Protein AF-A0A5C6PPU8-F1 (afdb_monomer_lite)

InterPro domains:
  IPR007604 CP2 transcription factor [PF04516] (9-201)
  IPR007604 CP2 transcription factor [PS51968] (7-227)
  IPR040167 Transcription factor CP2-like [PTHR11037] (7-221)

Sequence (227 aa):
MAESAAPSGPFQYILCAATSPAVKQQEESLTYLNQGQSYEIRMLNRKRAEYAGTSRKYVKSIVRVVFHERRLQYMEHQQLEGWKWNRPGDRILDIDIPLSVGILEPCSHPLHLNTVEFLWDPVKNASAFIQVNCISTEFTPRKHGGEKGVPFRIQVDTFTTNDSGEYMEHVHSSSCQVKVFKPKGADRKLKTDREKTDKKSPQDREKYQLSHDTTVLKEVRPHVPVT

pLDDT: mean 90.67, std 13.11, range [30.12, 98.81]

Structure (mmCIF, N/CA/C/O backbone):
data_AF-A0A5C6PPU8-F1
#
_entry.id   AF-A0A5C6PPU8-F1
#
loop_
_atom_site.group_PDB
_atom_site.id
_atom_site.type_symbol
_atom_site.label_atom_id
_atom_site.label_alt_id
_atom_site.label_comp_id
_atom_site.label_asym_id
_atom_site.label_entity_id
_atom_site.label_seq_id
_atom_site.pdbx_PDB_ins_code
_atom_site.Cartn_x
_atom_site.Cartn_y
_atom_site.Cartn_z
_atom_site.occupancy
_atom_site.B_iso_or_equiv
_atom_site.auth_seq_id
_atom_site.auth_comp_id
_atom_site.auth_asym_id
_atom_site.auth_atom_id
_atom_site.pdbx_PDB_model_num
ATOM 1 N N . MET A 1 1 ? -14.160 30.069 -7.472 1.00 30.12 1 MET A N 1
ATOM 2 C CA . MET A 1 1 ? -12.976 29.879 -8.334 1.00 30.12 1 MET A CA 1
ATOM 3 C C . MET A 1 1 ? -12.661 28.400 -8.327 1.00 30.12 1 MET A C 1
ATOM 5 O O . MET A 1 1 ? -12.533 27.845 -7.246 1.00 30.12 1 MET A O 1
ATOM 9 N N . ALA A 1 2 ? -12.687 27.755 -9.491 1.00 30.91 2 ALA A N 1
ATOM 10 C CA . ALA A 1 2 ? -12.401 26.331 -9.604 1.00 30.91 2 ALA A CA 1
ATOM 11 C C . ALA A 1 2 ? -10.916 26.100 -9.294 1.00 30.91 2 ALA A C 1
ATOM 13 O O . ALA A 1 2 ? -10.061 26.691 -9.953 1.00 30.91 2 ALA A O 1
ATOM 14 N N . GLU A 1 3 ? -10.613 25.280 -8.287 1.00 32.69 3 GLU A N 1
ATOM 15 C CA . GLU A 1 3 ? -9.279 24.701 -8.147 1.00 32.69 3 GLU A CA 1
ATOM 16 C C . GLU A 1 3 ? -9.006 23.895 -9.416 1.00 32.69 3 GLU A C 1
ATOM 18 O O . GLU A 1 3 ? -9.618 22.856 -9.666 1.00 32.69 3 GLU A O 1
ATOM 23 N N . SER A 1 4 ? -8.119 24.421 -10.256 1.00 31.86 4 SER A N 1
ATOM 24 C CA . SER A 1 4 ? -7.497 23.670 -11.334 1.00 31.86 4 SER A CA 1
ATOM 25 C C . SER A 1 4 ? -6.755 22.502 -10.694 1.00 31.86 4 SER A C 1
ATOM 27 O O . SER A 1 4 ? -5.638 22.674 -10.205 1.00 31.86 4 SER A O 1
ATOM 29 N N . ALA A 1 5 ? -7.384 21.325 -10.668 1.00 39.09 5 ALA A N 1
ATOM 30 C CA . ALA A 1 5 ? -6.706 20.084 -10.339 1.00 39.09 5 ALA A CA 1
ATOM 31 C C . ALA A 1 5 ? -5.454 19.996 -11.219 1.00 39.09 5 ALA A C 1
ATOM 33 O O . ALA A 1 5 ? -5.554 20.093 -12.445 1.00 39.09 5 ALA A O 1
ATOM 34 N N . ALA A 1 6 ? -4.278 19.870 -10.598 1.00 40.41 6 ALA A N 1
ATOM 35 C CA . ALA A 1 6 ? -3.056 19.565 -11.329 1.00 40.41 6 ALA A CA 1
ATOM 36 C C . ALA A 1 6 ? -3.341 18.377 -12.269 1.00 40.41 6 ALA A C 1
ATOM 38 O O . ALA A 1 6 ? -4.092 17.475 -11.875 1.00 40.41 6 ALA A O 1
ATOM 39 N N . PRO A 1 7 ? -2.829 18.381 -13.512 1.00 46.53 7 PRO A N 1
ATOM 40 C CA . PRO A 1 7 ? -3.083 17.287 -14.436 1.00 46.53 7 PRO A CA 1
ATOM 41 C C . PRO A 1 7 ? -2.627 15.994 -13.764 1.00 46.53 7 PRO A C 1
ATOM 43 O O . PRO A 1 7 ? -1.441 15.828 -13.498 1.00 46.53 7 PRO A O 1
ATOM 46 N N . SER A 1 8 ? -3.582 15.115 -13.435 1.00 59.75 8 SER A N 1
ATOM 47 C CA . SER A 1 8 ? -3.287 13.861 -12.745 1.00 59.75 8 SER A CA 1
ATOM 48 C C . SER A 1 8 ? -2.202 13.132 -13.527 1.00 59.75 8 SER A C 1
ATOM 50 O O . SER A 1 8 ? -2.380 12.937 -14.738 1.00 59.75 8 SER A O 1
ATOM 52 N N . GLY A 1 9 ? -1.109 12.754 -12.863 1.00 69.25 9 GLY A N 1
ATOM 53 C CA . GLY A 1 9 ? -0.022 12.013 -13.494 1.00 69.25 9 GLY A CA 1
ATOM 54 C C . GLY A 1 9 ? -0.522 10.782 -14.271 1.00 69.25 9 GLY A C 1
ATOM 55 O O . GLY A 1 9 ? -1.638 10.300 -14.044 1.00 69.25 9 GLY A O 1
ATOM 56 N N . PRO A 1 10 ? 0.276 10.250 -15.217 1.00 84.00 10 PRO A N 1
ATOM 57 C CA . PRO A 1 10 ? -0.137 9.115 -16.044 1.00 84.00 10 PRO A CA 1
ATOM 58 C C . PRO A 1 10 ? -0.525 7.899 -15.201 1.00 84.00 10 PRO A C 1
ATOM 60 O O . PRO A 1 10 ? -1.421 7.151 -15.582 1.00 84.00 10 PRO A O 1
ATOM 63 N N . PHE A 1 11 ? 0.113 7.713 -14.047 1.00 93.75 11 PHE A N 1
ATOM 64 C CA . PHE A 1 11 ? -0.059 6.527 -13.227 1.00 93.75 11 PHE A CA 1
ATOM 65 C C . PHE A 1 11 ? -1.151 6.684 -12.168 1.00 93.75 11 PHE A C 1
ATOM 67 O O . PHE A 1 11 ? -1.226 7.684 -11.462 1.00 93.75 11 PHE A O 1
ATOM 74 N N . GLN A 1 12 ? -1.962 5.644 -12.000 1.00 95.50 12 GLN A N 1
ATOM 75 C CA . GLN A 1 12 ? -2.936 5.527 -10.923 1.00 95.50 12 GLN A CA 1
ATOM 76 C C . GLN A 1 12 ? -2.820 4.150 -10.276 1.00 95.50 12 GLN A C 1
ATOM 78 O O . GLN A 1 12 ? -2.704 3.139 -10.965 1.00 95.50 12 GLN A O 1
ATOM 83 N N . TYR A 1 13 ? -2.909 4.120 -8.949 1.00 98.06 13 TYR A N 1
ATOM 84 C CA . TYR A 1 13 ? -2.815 2.894 -8.166 1.00 98.06 13 TYR A CA 1
ATOM 85 C C . TYR A 1 13 ? -4.075 2.734 -7.331 1.00 98.06 13 TYR A C 1
ATOM 87 O O . TYR A 1 13 ? -4.581 3.703 -6.753 1.00 98.06 13 TYR A O 1
ATOM 95 N N . ILE A 1 14 ? -4.589 1.512 -7.286 1.00 98.38 14 ILE A N 1
ATOM 96 C CA . ILE A 1 14 ? -5.806 1.179 -6.551 1.00 98.38 14 ILE A CA 1
ATOM 97 C C . ILE A 1 14 ? -5.499 -0.000 -5.644 1.00 98.38 14 ILE A C 1
ATOM 99 O O . ILE A 1 14 ? -5.232 -1.095 -6.130 1.00 98.38 14 ILE A O 1
ATOM 103 N N . LEU A 1 15 ? -5.567 0.227 -4.338 1.00 98.75 15 LEU A N 1
ATOM 104 C CA . LEU A 1 15 ? -5.542 -0.830 -3.339 1.00 98.75 15 LEU A CA 1
ATOM 105 C C . LEU A 1 15 ? -6.947 -1.433 -3.235 1.00 98.75 15 LEU A C 1
ATOM 107 O O . LEU A 1 15 ? -7.898 -0.742 -2.867 1.00 98.75 15 LEU A O 1
ATOM 111 N N . CYS A 1 16 ? -7.098 -2.715 -3.548 1.00 98.31 16 CYS A N 1
ATOM 112 C CA . CYS A 1 16 ? -8.373 -3.427 -3.463 1.00 98.31 16 CYS A CA 1
ATOM 113 C C . CYS A 1 16 ? -8.645 -3.876 -2.021 1.00 98.31 16 CYS A C 1
ATOM 115 O O . CYS A 1 16 ? -8.558 -5.054 -1.678 1.00 98.31 16 CYS A O 1
ATOM 117 N N . ALA A 1 17 ? -8.931 -2.900 -1.163 1.00 97.81 17 ALA A N 1
ATOM 118 C CA . ALA A 1 17 ? -9.356 -3.096 0.214 1.00 97.81 17 ALA A CA 1
ATOM 119 C C . ALA A 1 17 ? -10.308 -1.972 0.635 1.00 97.81 17 ALA A C 1
ATOM 121 O O . ALA A 1 17 ? -10.201 -0.841 0.156 1.00 97.81 17 ALA A O 1
ATOM 122 N N . ALA A 1 18 ? -11.220 -2.285 1.556 1.00 94.25 18 ALA A N 1
ATOM 123 C CA . ALA A 1 18 ? -12.294 -1.373 1.906 1.00 94.25 18 ALA A CA 1
ATOM 124 C C . ALA A 1 18 ? -11.832 -0.186 2.772 1.00 94.25 18 ALA A C 1
ATOM 126 O O . ALA A 1 18 ? -11.097 -0.346 3.759 1.00 94.25 18 ALA A O 1
ATOM 127 N N . THR A 1 19 ? -12.318 1.013 2.441 1.00 97.19 19 THR A N 1
ATOM 128 C CA . THR A 1 19 ? -12.120 2.220 3.252 1.00 97.19 19 THR A CA 1
ATOM 129 C C . THR A 1 19 ? -13.034 2.222 4.473 1.00 97.19 19 THR A C 1
ATOM 131 O O . THR A 1 19 ? -14.161 1.723 4.462 1.00 97.19 19 THR A O 1
ATOM 134 N N . SER A 1 20 ? -12.557 2.819 5.560 1.00 96.25 20 SER A N 1
ATOM 135 C CA . SER A 1 20 ? -13.315 2.963 6.796 1.00 96.25 20 SER A CA 1
ATOM 136 C C . SER A 1 20 ? -14.455 3.981 6.649 1.00 96.25 20 SER A C 1
ATOM 138 O O . SER A 1 20 ? -14.192 5.125 6.274 1.00 96.25 20 SER A O 1
ATOM 140 N N . PRO A 1 21 ? -15.693 3.636 7.056 1.00 95.19 21 PRO A N 1
ATOM 141 C CA . PRO A 1 21 ? -16.807 4.587 7.132 1.00 95.19 21 PRO A CA 1
ATOM 142 C C . PRO A 1 21 ? -16.706 5.547 8.333 1.00 95.19 21 PRO A C 1
ATOM 144 O O . PRO A 1 21 ? -17.603 6.355 8.558 1.00 95.19 21 PRO A O 1
ATOM 147 N N . ALA A 1 22 ? -15.667 5.423 9.166 1.00 94.56 22 ALA A N 1
ATOM 148 C CA . ALA A 1 22 ? -15.496 6.208 10.390 1.00 94.56 22 ALA A CA 1
ATOM 149 C C . ALA A 1 22 ? -14.560 7.418 10.217 1.00 94.56 22 ALA A C 1
ATOM 151 O O . ALA A 1 22 ? -14.200 8.059 11.206 1.00 94.56 22 ALA A O 1
ATOM 152 N N . VAL A 1 23 ? -14.157 7.730 8.984 1.00 95.50 23 VAL A N 1
ATOM 153 C CA . VAL A 1 23 ? -13.283 8.866 8.654 1.00 95.50 23 VAL A CA 1
ATOM 154 C C . VAL A 1 23 ? -14.131 10.092 8.328 1.00 95.50 23 VAL A C 1
ATOM 156 O O . VAL A 1 23 ? -15.137 9.974 7.633 1.00 95.50 23 VAL A O 1
ATOM 159 N N . LYS A 1 24 ? -13.751 11.276 8.818 1.00 94.25 24 LYS A N 1
ATOM 160 C CA . LYS A 1 24 ? -14.478 12.528 8.528 1.00 94.25 24 LYS A CA 1
ATOM 161 C C . LYS A 1 24 ? -14.237 13.001 7.094 1.00 94.25 24 LYS A C 1
ATOM 163 O O . LYS A 1 24 ? -13.174 12.743 6.541 1.00 94.25 24 LYS A O 1
ATOM 168 N N . GLN A 1 25 ? -15.166 13.754 6.504 1.00 91.06 25 GLN A N 1
ATOM 169 C CA . GLN A 1 25 ? -15.035 14.244 5.116 1.00 91.06 25 GLN A CA 1
ATOM 170 C C . GLN A 1 25 ? -13.744 15.033 4.834 1.00 91.06 25 GLN A C 1
ATOM 172 O O . GLN A 1 25 ? -13.191 14.930 3.746 1.00 91.06 25 GLN A O 1
ATOM 177 N N . GLN A 1 26 ? -13.254 15.795 5.814 1.00 92.00 26 GLN A N 1
ATOM 178 C CA . GLN A 1 26 ? -12.050 16.629 5.681 1.00 92.00 26 GLN A CA 1
ATOM 179 C C . GLN A 1 26 ? -10.740 15.858 5.911 1.00 92.00 26 GLN A C 1
ATOM 181 O O . GLN A 1 26 ? -9.657 16.397 5.694 1.00 92.00 26 GLN A O 1
ATOM 186 N N . GLU A 1 27 ? -10.822 14.617 6.388 1.00 93.38 27 GLU A N 1
ATOM 187 C CA . GLU A 1 27 ? -9.658 13.772 6.641 1.00 93.38 27 GLU A CA 1
ATOM 188 C C . GLU A 1 27 ? -9.333 12.928 5.400 1.00 93.38 27 GLU A C 1
ATOM 190 O O . GLU A 1 27 ? -10.144 12.741 4.496 1.00 93.38 27 GLU A O 1
ATOM 195 N N . GLU A 1 28 ? -8.122 12.392 5.318 1.00 94.12 28 GLU A N 1
ATOM 196 C CA . GLU A 1 28 ? -7.807 11.424 4.271 1.00 94.12 28 GLU A CA 1
ATOM 197 C C . GLU A 1 28 ? -8.442 10.067 4.592 1.00 94.12 28 GLU A C 1
ATOM 199 O O . GLU A 1 28 ? -8.427 9.626 5.740 1.00 94.12 28 GLU A O 1
ATOM 204 N N . SER A 1 29 ? -8.967 9.386 3.570 1.00 95.44 29 SER A N 1
ATOM 205 C CA . SER A 1 29 ? -9.510 8.033 3.694 1.00 95.44 29 SER A CA 1
ATOM 206 C C . SER A 1 29 ? -8.506 7.075 4.343 1.00 95.44 29 SER A C 1
ATOM 208 O O . SER A 1 29 ? -7.327 7.064 3.987 1.00 95.44 29 SER A O 1
ATOM 210 N N . LEU A 1 30 ? -8.997 6.212 5.232 1.00 97.62 30 LEU A N 1
ATOM 211 C CA . LEU A 1 30 ? -8.205 5.210 5.940 1.00 97.62 30 LEU A CA 1
ATOM 212 C C . LEU A 1 30 ? -8.683 3.809 5.562 1.00 97.62 30 LEU A C 1
ATOM 214 O O . LEU A 1 30 ? -9.869 3.514 5.687 1.00 97.62 30 LEU A O 1
ATOM 218 N N . THR A 1 31 ? -7.764 2.942 5.155 1.00 98.50 31 THR A N 1
ATOM 219 C CA . THR A 1 31 ? -8.067 1.562 4.733 1.00 98.50 31 THR A CA 1
ATOM 220 C C . THR A 1 31 ? -7.691 0.576 5.829 1.00 98.50 31 THR A C 1
ATOM 222 O O . THR A 1 31 ? -6.644 0.733 6.463 1.00 98.50 31 THR A O 1
ATOM 225 N N . TYR A 1 32 ? -8.515 -0.438 6.082 1.00 97.88 32 TYR A N 1
ATOM 226 C CA . TYR A 1 32 ? -8.213 -1.454 7.095 1.00 97.88 32 TYR A CA 1
ATOM 227 C C . TYR A 1 32 ? -7.683 -2.727 6.448 1.00 97.88 32 TYR A C 1
ATOM 229 O O . TYR A 1 32 ? -8.333 -3.295 5.578 1.00 97.88 32 TYR A O 1
ATOM 237 N N . LEU A 1 33 ? -6.515 -3.177 6.906 1.00 98.62 33 LEU A N 1
ATOM 238 C CA . LEU A 1 33 ? -5.849 -4.382 6.418 1.00 98.62 33 LEU A CA 1
ATOM 239 C C . LEU A 1 33 ? -5.672 -5.391 7.553 1.00 98.62 33 LEU A C 1
ATOM 241 O O . LEU A 1 33 ? -5.512 -5.018 8.718 1.00 98.62 33 LEU A O 1
ATOM 245 N N . ASN A 1 34 ? -5.675 -6.672 7.215 1.00 98.56 34 ASN A N 1
ATOM 246 C CA . ASN A 1 34 ? -5.322 -7.760 8.113 1.00 98.56 34 ASN A CA 1
ATOM 247 C C . ASN A 1 34 ? -3.850 -8.136 7.921 1.00 98.56 34 ASN A C 1
ATOM 249 O O . ASN A 1 34 ? -3.366 -8.255 6.799 1.00 98.56 34 ASN A O 1
ATOM 253 N N . GLN A 1 35 ? -3.163 -8.365 9.036 1.00 98.38 35 GLN A N 1
ATOM 254 C CA . GLN A 1 35 ? -1.785 -8.837 9.075 1.00 98.38 35 GLN A CA 1
ATOM 255 C C . GLN A 1 35 ? -1.616 -10.106 8.228 1.00 98.38 35 GLN A C 1
ATOM 257 O O . GLN A 1 35 ? -2.347 -11.075 8.447 1.00 98.38 35 GLN A O 1
ATOM 262 N N . GLY A 1 36 ? -0.648 -10.100 7.310 1.00 98.25 36 GLY A N 1
ATOM 263 C CA . GLY A 1 36 ? -0.283 -11.255 6.479 1.00 98.25 36 GLY A CA 1
ATOM 264 C C . GLY A 1 36 ? -1.322 -11.668 5.431 1.00 98.25 36 GLY A C 1
ATOM 265 O O . GLY A 1 36 ? -1.127 -12.664 4.747 1.00 98.25 36 GLY A O 1
ATOM 266 N N . GLN A 1 37 ? -2.432 -10.936 5.290 1.00 98.62 37 GLN A N 1
ATOM 267 C CA . GLN A 1 37 ? -3.384 -11.165 4.205 1.00 98.62 37 GLN A CA 1
ATOM 268 C C . GLN A 1 37 ? -2.895 -10.470 2.929 1.00 98.62 37 GLN A C 1
ATOM 270 O O . GLN A 1 37 ? -2.439 -9.327 2.987 1.00 98.62 37 GLN A O 1
ATOM 275 N N . SER A 1 38 ? -3.024 -11.150 1.789 1.00 98.69 38 SER A N 1
ATOM 276 C CA . SER A 1 38 ? -2.684 -10.601 0.475 1.00 98.69 38 SER A CA 1
ATOM 277 C C . SER A 1 38 ? -3.746 -9.601 0.010 1.00 98.69 38 SER A C 1
ATOM 279 O O . SER A 1 38 ? -4.936 -9.924 -0.031 1.00 98.69 38 SER A O 1
ATOM 281 N N . TYR A 1 39 ? -3.315 -8.396 -0.361 1.00 98.81 39 TYR A N 1
ATOM 282 C CA . TYR A 1 39 ? -4.158 -7.345 -0.935 1.00 98.81 39 TYR A CA 1
ATOM 283 C C . TYR A 1 39 ? -3.607 -6.893 -2.284 1.00 98.81 39 TYR A C 1
ATOM 285 O O . TYR A 1 39 ? -2.417 -6.621 -2.417 1.00 98.81 39 TYR A O 1
ATOM 293 N N . GLU A 1 40 ? -4.481 -6.791 -3.280 1.00 98.81 40 GLU A N 1
ATOM 294 C CA . GLU A 1 40 ? -4.121 -6.369 -4.633 1.00 98.81 40 GLU A CA 1
ATOM 295 C C . GLU A 1 40 ? -3.872 -4.854 -4.693 1.00 98.81 40 GLU A C 1
ATOM 297 O O . GLU A 1 40 ? -4.707 -4.056 -4.262 1.00 98.81 40 GLU A O 1
ATOM 302 N N . ILE A 1 41 ? -2.753 -4.452 -5.290 1.00 98.75 41 ILE A N 1
ATOM 303 C CA . ILE A 1 41 ? -2.526 -3.106 -5.814 1.00 98.75 41 ILE A CA 1
ATOM 304 C C . ILE A 1 41 ? -2.579 -3.191 -7.336 1.00 98.75 41 ILE A C 1
ATOM 306 O O . ILE A 1 41 ? -1.668 -3.723 -7.974 1.00 98.75 41 ILE A O 1
ATOM 310 N N . ARG A 1 42 ? -3.635 -2.630 -7.926 1.00 98.56 42 ARG A N 1
ATOM 311 C CA . ARG A 1 42 ? -3.766 -2.490 -9.381 1.00 98.56 42 ARG A CA 1
ATOM 312 C C . ARG A 1 42 ? -2.997 -1.274 -9.861 1.00 98.56 42 ARG A C 1
ATOM 314 O O . ARG A 1 42 ? -3.170 -0.186 -9.311 1.00 98.56 42 ARG A O 1
ATOM 321 N N . MET A 1 43 ? -2.202 -1.455 -10.909 1.00 97.31 43 MET A N 1
ATOM 322 C CA . MET A 1 43 ? -1.423 -0.393 -11.542 1.00 97.31 43 MET A CA 1
ATOM 323 C C . MET A 1 43 ? -2.038 -0.041 -12.886 1.00 97.31 43 MET A C 1
ATOM 325 O O . MET A 1 43 ? -2.243 -0.897 -13.747 1.00 97.31 43 MET A O 1
ATOM 329 N N . LEU A 1 44 ? -2.363 1.235 -13.052 1.00 94.25 44 LEU A N 1
ATOM 330 C CA . LEU A 1 44 ? -3.013 1.766 -14.237 1.00 94.25 44 LEU A CA 1
ATOM 331 C C . LEU A 1 44 ? -2.177 2.905 -14.806 1.00 94.25 44 LEU A C 1
ATOM 333 O O . LEU A 1 44 ? -1.638 3.725 -14.067 1.00 94.25 44 LEU A O 1
ATOM 337 N N . ASN A 1 45 ? -2.137 2.985 -16.130 1.00 91.44 45 ASN A N 1
ATOM 338 C CA . ASN A 1 45 ? -1.627 4.134 -16.860 1.00 91.44 45 ASN A CA 1
ATOM 339 C C . ASN A 1 45 ? -2.769 4.740 -17.681 1.00 91.44 45 ASN A C 1
ATOM 341 O O . ASN A 1 45 ? -3.340 4.069 -18.543 1.00 91.44 45 ASN A O 1
ATOM 345 N N . ARG A 1 46 ? -3.112 5.999 -17.414 1.00 88.25 46 ARG A N 1
ATOM 346 C CA . ARG A 1 46 ? -4.148 6.771 -18.114 1.00 88.25 46 ARG A CA 1
ATOM 347 C C . ARG A 1 46 ? -3.682 7.280 -19.479 1.00 88.25 46 ARG A C 1
ATOM 349 O O . ARG A 1 46 ? -4.513 7.621 -20.311 1.00 88.25 46 ARG A O 1
ATOM 356 N N . LYS A 1 47 ? -2.372 7.291 -19.731 1.00 85.69 47 LYS A N 1
ATOM 357 C CA . LYS A 1 47 ? -1.732 7.794 -20.955 1.00 85.69 47 LYS A CA 1
ATOM 358 C C 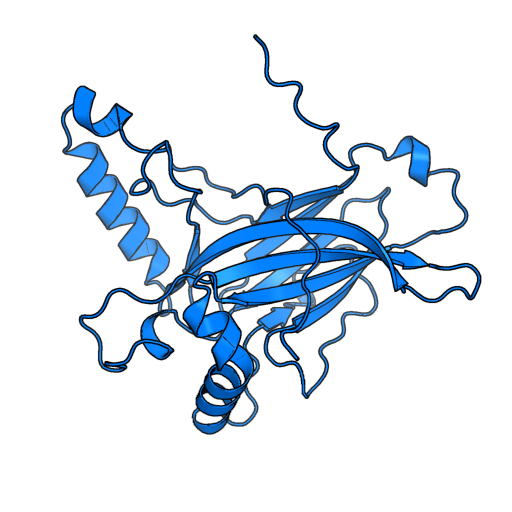. LYS A 1 47 ? -1.079 6.661 -21.757 1.00 85.69 47 LYS A C 1
ATOM 360 O O . LYS A 1 47 ? 0.039 6.794 -22.239 1.00 85.69 47 LYS A O 1
ATOM 365 N N . ARG A 1 48 ? -1.774 5.525 -21.924 1.00 83.44 48 ARG A N 1
ATOM 366 C CA . ARG A 1 48 ? -1.224 4.322 -22.596 1.00 83.44 48 ARG A CA 1
ATOM 367 C C . ARG A 1 48 ? -0.631 4.607 -23.979 1.00 83.44 48 ARG A C 1
ATOM 369 O O . ARG A 1 48 ? 0.415 4.062 -24.308 1.00 83.44 48 ARG A O 1
ATOM 376 N N . ALA A 1 49 ? -1.277 5.469 -24.766 1.00 81.88 49 ALA A N 1
ATOM 377 C CA . ALA A 1 49 ? -0.828 5.811 -26.116 1.00 81.88 49 ALA A CA 1
ATOM 378 C C . ALA A 1 49 ? 0.561 6.480 -26.139 1.00 81.88 49 ALA A C 1
ATOM 380 O O . ALA A 1 49 ? 1.346 6.199 -27.038 1.00 81.88 49 ALA A O 1
ATOM 381 N N . GLU A 1 50 ? 0.892 7.295 -25.130 1.00 80.00 50 GLU A N 1
ATOM 382 C CA . GLU A 1 50 ? 2.205 7.954 -25.014 1.00 80.00 50 GLU A CA 1
ATOM 383 C C . GLU A 1 50 ? 3.321 6.925 -24.748 1.00 80.00 50 GLU A C 1
ATOM 385 O O . GLU A 1 50 ? 4.442 7.061 -25.235 1.00 80.00 50 GLU A O 1
ATOM 390 N N . TYR A 1 51 ? 3.001 5.839 -24.038 1.00 78.06 51 TYR A N 1
ATOM 391 C CA . TYR A 1 51 ? 3.958 4.778 -23.713 1.00 78.06 51 TYR A CA 1
ATOM 392 C C . TYR A 1 51 ? 4.050 3.692 -24.792 1.00 78.06 51 TYR A C 1
ATOM 394 O O . TYR A 1 51 ? 5.074 3.025 -24.890 1.00 78.06 51 TYR A O 1
ATOM 402 N N . ALA A 1 52 ? 3.027 3.536 -25.638 1.00 73.44 52 ALA A N 1
ATOM 403 C CA . ALA A 1 52 ? 2.993 2.511 -26.684 1.00 73.44 52 ALA A CA 1
ATOM 404 C C . ALA A 1 52 ? 4.052 2.712 -27.786 1.00 73.44 52 ALA A C 1
ATOM 406 O O . ALA A 1 52 ? 4.452 1.741 -28.423 1.00 73.44 52 ALA A O 1
ATOM 407 N N . GLY A 1 53 ? 4.506 3.951 -28.006 1.00 66.12 53 GLY A N 1
ATOM 408 C CA . GLY A 1 53 ? 5.548 4.291 -28.986 1.00 66.12 53 GLY A CA 1
ATOM 409 C C . GLY A 1 53 ? 6.958 4.439 -28.406 1.00 66.12 53 GLY A C 1
ATOM 410 O O . GLY A 1 53 ? 7.891 4.723 -29.154 1.00 66.12 53 GLY A O 1
ATOM 411 N N . THR A 1 54 ? 7.130 4.282 -27.090 1.00 68.94 54 THR A N 1
ATOM 412 C CA . THR A 1 54 ? 8.417 4.509 -26.416 1.00 68.94 54 THR A CA 1
ATOM 413 C C . THR A 1 54 ? 9.222 3.204 -26.350 1.00 68.94 54 THR A C 1
ATOM 415 O O . THR A 1 54 ? 8.679 2.147 -26.040 1.00 68.94 54 THR A O 1
ATOM 418 N N . SER A 1 55 ? 10.538 3.259 -26.587 1.00 62.31 55 SER A N 1
ATOM 419 C CA . SER A 1 55 ? 11.441 2.095 -26.453 1.00 62.31 55 SER A CA 1
ATOM 420 C C . SER A 1 55 ? 11.567 1.576 -25.008 1.00 62.31 55 SER A C 1
ATOM 422 O O . SER A 1 55 ? 11.971 0.434 -24.781 1.00 62.31 55 SER A O 1
ATOM 424 N N . ARG A 1 56 ? 11.197 2.406 -24.024 1.00 67.69 56 ARG A N 1
ATOM 425 C CA . ARG A 1 56 ? 11.144 2.106 -22.587 1.00 67.69 56 ARG A CA 1
ATOM 426 C C . ARG A 1 56 ? 9.958 1.187 -22.285 1.00 67.69 56 ARG A C 1
ATOM 428 O O . ARG A 1 56 ? 8.872 1.634 -21.927 1.00 67.69 56 ARG A O 1
ATOM 435 N N . LYS A 1 57 ? 10.183 -0.114 -22.457 1.00 80.62 57 LYS A N 1
ATOM 436 C CA . LYS A 1 57 ? 9.151 -1.159 -22.372 1.00 80.62 57 LYS A CA 1
ATOM 437 C C . LYS A 1 57 ? 8.538 -1.338 -20.976 1.00 80.62 57 LYS A C 1
ATOM 439 O O . LYS A 1 57 ? 7.395 -1.772 -20.874 1.00 80.62 57 LYS A O 1
ATOM 444 N N . TYR A 1 58 ? 9.279 -1.022 -19.917 1.00 93.19 58 TYR A N 1
ATOM 445 C CA . TYR A 1 58 ? 8.853 -1.242 -18.536 1.00 93.19 58 TYR A CA 1
ATOM 446 C C . TYR A 1 58 ? 9.145 -0.027 -17.660 1.00 93.19 58 TYR A C 1
ATOM 448 O O . TYR A 1 58 ? 9.997 0.804 -17.978 1.00 93.19 58 TYR A O 1
ATOM 456 N N . VAL A 1 59 ? 8.442 0.048 -16.536 1.00 95.44 59 VAL A N 1
ATOM 457 C CA . VAL A 1 59 ? 8.724 0.974 -15.437 1.00 95.44 59 VAL A CA 1
ATOM 458 C C . VAL A 1 59 ? 8.998 0.176 -14.169 1.00 95.44 59 VAL A C 1
ATOM 460 O O . VAL A 1 59 ? 8.453 -0.916 -13.998 1.00 95.44 59 VAL A O 1
ATOM 463 N N . LYS A 1 60 ? 9.821 0.722 -13.274 1.00 97.31 60 LYS A N 1
ATOM 464 C CA . LYS A 1 60 ? 10.054 0.151 -11.945 1.00 97.31 60 LYS A CA 1
ATOM 465 C C . LYS A 1 60 ? 9.143 0.826 -10.942 1.00 97.31 60 LYS A C 1
ATOM 467 O O . LYS A 1 60 ? 9.167 2.050 -10.837 1.00 97.31 60 LYS A O 1
ATOM 472 N N . SER A 1 61 ? 8.400 0.050 -10.168 1.00 98.12 61 SER A N 1
ATOM 473 C CA . SER A 1 61 ? 7.675 0.554 -9.004 1.00 98.12 61 SER A CA 1
ATOM 474 C C . SER A 1 61 ? 8.306 0.029 -7.727 1.00 98.12 61 SER A C 1
ATOM 476 O O . SER A 1 61 ? 8.650 -1.145 -7.628 1.00 98.12 61 SER A O 1
ATOM 478 N N . ILE A 1 62 ? 8.434 0.914 -6.744 1.00 98.31 62 ILE A N 1
ATOM 479 C CA . ILE A 1 62 ? 8.870 0.594 -5.391 1.00 98.31 62 ILE A CA 1
ATOM 480 C C . ILE A 1 62 ? 7.702 0.867 -4.450 1.00 98.31 62 ILE A C 1
ATOM 482 O O . ILE A 1 62 ? 7.215 1.997 -4.364 1.00 98.31 62 ILE A O 1
ATOM 486 N N . VAL A 1 63 ? 7.257 -0.170 -3.746 1.00 98.69 63 VAL A N 1
ATOM 487 C CA . VAL A 1 63 ? 6.181 -0.101 -2.757 1.00 98.69 63 VAL A CA 1
ATOM 488 C C . VAL A 1 63 ? 6.792 -0.097 -1.363 1.00 98.69 63 VAL A C 1
ATOM 490 O O . VAL A 1 63 ? 7.641 -0.931 -1.047 1.00 98.69 63 VAL A O 1
ATOM 493 N N . ARG A 1 64 ? 6.356 0.841 -0.521 1.00 98.19 64 ARG A N 1
ATOM 494 C CA . ARG A 1 64 ? 6.843 1.015 0.851 1.00 98.19 64 ARG A CA 1
ATOM 495 C C . ARG A 1 64 ? 5.697 1.088 1.847 1.00 98.19 64 ARG A C 1
ATOM 497 O O . ARG A 1 64 ? 4.708 1.778 1.602 1.00 98.19 64 ARG A O 1
ATOM 504 N N . VAL A 1 65 ? 5.868 0.446 3.000 1.00 98.19 65 VAL A N 1
ATOM 505 C CA . VAL A 1 65 ? 5.066 0.708 4.204 1.00 98.19 65 VAL A CA 1
ATOM 506 C C . VAL A 1 65 ? 5.852 1.670 5.088 1.00 98.19 65 VAL A C 1
ATOM 508 O O . VAL A 1 65 ? 6.892 1.306 5.630 1.00 98.19 65 VAL A O 1
ATOM 511 N N . VAL A 1 66 ? 5.365 2.899 5.235 1.00 96.31 66 VAL A N 1
ATOM 512 C CA . VAL A 1 66 ? 6.027 3.959 6.019 1.00 96.31 66 VAL A CA 1
ATOM 513 C C . VAL A 1 66 ? 5.096 4.500 7.093 1.00 96.31 66 VAL A C 1
ATOM 515 O O . VAL A 1 66 ? 3.871 4.385 6.993 1.00 96.31 66 VAL A O 1
ATOM 518 N N . PHE A 1 67 ? 5.642 5.122 8.132 1.00 96.81 67 PHE A N 1
ATOM 519 C CA . PHE A 1 67 ? 4.803 5.765 9.144 1.00 96.81 67 PHE A CA 1
ATOM 520 C C . PHE A 1 67 ? 4.068 6.981 8.570 1.00 96.81 67 PHE A C 1
ATOM 522 O O . PHE A 1 67 ? 4.645 7.789 7.845 1.00 96.81 67 PHE A O 1
ATOM 529 N N . HIS A 1 68 ? 2.787 7.146 8.912 1.00 95.31 68 HIS A N 1
ATOM 530 C CA . HIS A 1 68 ? 2.057 8.371 8.571 1.00 95.31 68 HIS A CA 1
ATOM 531 C C . HIS A 1 68 ? 2.464 9.543 9.482 1.00 95.31 68 HIS A C 1
ATOM 533 O O . HIS A 1 68 ? 2.574 10.682 9.031 1.00 95.31 68 HIS A O 1
ATOM 539 N N . GLU A 1 69 ? 2.686 9.270 10.770 1.00 92.81 69 GLU A N 1
ATOM 540 C CA . GLU A 1 69 ? 3.009 10.296 11.762 1.00 92.81 69 GLU A CA 1
ATOM 541 C C . GLU A 1 69 ? 4.466 10.755 11.656 1.00 92.81 69 GLU A C 1
ATOM 543 O O . GLU A 1 69 ? 5.393 9.954 11.780 1.00 92.81 69 GLU A O 1
ATOM 548 N N . ARG A 1 70 ? 4.677 12.073 11.539 1.00 90.94 70 ARG A N 1
ATOM 549 C CA . ARG A 1 70 ? 6.010 12.681 11.377 1.00 90.94 70 ARG A CA 1
ATOM 550 C C . ARG A 1 70 ? 7.006 12.271 12.468 1.00 90.94 70 ARG A C 1
ATOM 552 O O . ARG A 1 70 ? 8.160 11.991 12.174 1.00 90.94 70 ARG A O 1
ATOM 559 N N . ARG A 1 71 ? 6.570 12.195 13.730 1.00 92.25 71 ARG A N 1
ATOM 560 C CA . ARG A 1 71 ? 7.437 11.771 14.845 1.00 92.25 71 ARG A CA 1
ATOM 561 C C . ARG A 1 71 ? 7.981 10.353 14.639 1.00 92.25 71 ARG A C 1
ATOM 563 O O . ARG A 1 71 ? 9.140 10.100 14.939 1.00 92.25 71 ARG A O 1
ATOM 570 N N . LEU A 1 72 ? 7.148 9.441 14.140 1.00 93.12 72 LEU A N 1
ATOM 571 C CA . LEU A 1 72 ? 7.553 8.060 13.886 1.00 93.12 72 LEU A CA 1
ATOM 572 C C . LEU A 1 72 ? 8.390 7.931 12.614 1.00 93.12 72 LEU A C 1
ATOM 574 O O . LEU A 1 72 ? 9.248 7.063 12.580 1.00 93.12 72 LEU A O 1
ATOM 578 N N . GLN A 1 73 ? 8.211 8.815 11.627 1.00 92.69 73 GLN A N 1
ATOM 579 C CA . GLN A 1 73 ? 9.106 8.900 10.465 1.00 92.69 73 GLN A CA 1
ATOM 580 C C . GLN A 1 73 ? 10.546 9.234 10.889 1.00 92.69 73 GLN A C 1
ATOM 582 O O . GLN A 1 73 ? 11.477 8.575 10.445 1.00 92.69 73 GLN A O 1
ATOM 587 N N . TYR A 1 74 ? 10.740 10.182 11.816 1.00 92.12 74 TYR A N 1
ATOM 588 C CA . TYR A 1 74 ? 12.075 10.489 12.362 1.00 92.12 74 TYR A CA 1
ATOM 589 C C . TYR A 1 74 ? 12.705 9.329 13.138 1.00 92.12 74 TYR A C 1
ATOM 591 O O . TYR A 1 74 ? 13.922 9.221 13.216 1.00 92.12 74 TYR A O 1
ATOM 599 N N . MET A 1 75 ? 11.879 8.471 13.735 1.00 93.44 75 MET A N 1
ATOM 600 C CA . MET A 1 75 ? 12.331 7.306 14.495 1.00 93.44 75 MET A CA 1
ATOM 601 C C . MET A 1 75 ? 12.197 6.010 13.689 1.00 93.44 75 MET A C 1
ATOM 603 O O . MET A 1 75 ? 12.252 4.933 14.282 1.00 93.44 75 MET A O 1
ATOM 607 N N . GLU A 1 76 ? 11.980 6.084 12.370 1.00 91.81 76 GLU A N 1
ATOM 608 C CA . GLU A 1 76 ? 11.566 4.932 11.564 1.00 91.81 76 GLU A CA 1
ATOM 609 C C . GLU A 1 76 ? 12.583 3.804 11.687 1.00 91.81 76 GLU A C 1
ATOM 611 O O . GLU A 1 76 ? 12.215 2.707 12.095 1.00 91.81 76 GLU A O 1
ATOM 616 N N . HIS A 1 77 ? 13.868 4.100 11.485 1.00 92.19 77 HIS A N 1
ATOM 617 C CA . HIS A 1 77 ? 14.942 3.120 11.629 1.00 92.19 77 HIS A CA 1
ATOM 618 C C . HIS A 1 77 ? 14.888 2.375 12.976 1.00 92.19 77 HIS A C 1
ATOM 620 O O . HIS A 1 77 ? 14.872 1.145 13.007 1.00 92.19 77 HIS A O 1
ATOM 626 N N . GLN A 1 78 ? 14.754 3.106 14.089 1.00 93.56 78 GLN A N 1
ATOM 627 C CA . GLN A 1 78 ? 14.652 2.513 15.425 1.00 93.56 78 GLN A CA 1
ATOM 628 C C . GLN A 1 78 ? 13.389 1.651 15.585 1.00 93.56 78 GLN A C 1
ATOM 630 O O . GLN A 1 78 ? 13.436 0.591 16.210 1.00 93.56 78 GLN A O 1
ATOM 635 N N . GLN A 1 79 ? 12.253 2.094 15.040 1.00 93.88 79 GLN A N 1
ATOM 636 C CA . GLN A 1 79 ? 10.995 1.347 15.100 1.00 93.88 79 GLN A CA 1
ATOM 637 C C . GLN A 1 79 ? 11.066 0.049 14.286 1.00 93.88 79 GLN A C 1
ATOM 639 O O . GLN A 1 79 ? 10.612 -0.991 14.766 1.00 93.88 79 GLN A O 1
ATOM 644 N N . LEU A 1 80 ? 11.649 0.088 13.083 1.00 93.94 80 LEU A N 1
ATOM 645 C CA . LEU A 1 80 ? 11.790 -1.089 12.223 1.00 93.94 80 LEU A CA 1
ATOM 646 C C . LEU A 1 80 ? 12.789 -2.097 12.810 1.00 93.94 80 LEU A C 1
ATOM 648 O O . LEU A 1 80 ? 12.480 -3.286 12.853 1.00 93.94 80 LEU A O 1
ATOM 652 N N . GLU A 1 81 ? 13.931 -1.644 13.338 1.00 93.25 81 GLU A N 1
ATOM 653 C CA . GLU A 1 81 ? 14.893 -2.524 14.024 1.00 93.25 81 GLU A CA 1
ATOM 654 C C . GLU A 1 81 ? 14.295 -3.133 15.299 1.00 93.25 81 GLU A C 1
ATOM 656 O O . GLU A 1 81 ? 14.414 -4.334 15.542 1.00 93.25 81 GLU A O 1
ATOM 661 N N . GLY A 1 82 ? 13.554 -2.341 16.080 1.00 94.00 82 GLY A N 1
ATOM 662 C CA . GLY A 1 82 ? 12.823 -2.849 17.240 1.00 94.00 82 GLY A CA 1
ATOM 663 C C . GLY A 1 82 ? 11.770 -3.898 16.870 1.00 94.00 82 GLY A C 1
ATOM 664 O O . GLY A 1 82 ? 11.558 -4.852 17.621 1.00 94.00 82 GLY A O 1
ATOM 665 N N . TRP A 1 83 ? 11.108 -3.758 15.720 1.00 94.44 83 TRP A N 1
ATOM 666 C CA . TRP A 1 83 ? 10.175 -4.765 15.211 1.00 94.44 83 TRP A CA 1
ATOM 667 C C . TRP A 1 83 ? 10.908 -6.041 14.777 1.00 94.44 83 TRP A C 1
ATOM 669 O O . TRP A 1 83 ? 10.551 -7.129 15.230 1.00 94.44 83 TRP A O 1
ATOM 679 N N . LYS A 1 84 ? 11.980 -5.897 13.990 1.00 94.44 84 LYS A N 1
ATOM 680 C CA . LYS A 1 84 ? 12.834 -6.989 13.497 1.00 94.44 84 LYS A CA 1
ATOM 681 C C . LYS A 1 84 ? 13.407 -7.838 14.628 1.00 94.44 84 LYS A C 1
ATOM 683 O O . LYS A 1 84 ? 13.394 -9.060 14.541 1.00 94.44 84 LYS A O 1
ATOM 688 N N . TRP A 1 85 ? 13.862 -7.208 15.711 1.00 93.50 85 TRP A N 1
ATOM 689 C CA . TRP A 1 85 ? 14.408 -7.913 16.875 1.00 93.50 85 TRP A CA 1
ATOM 690 C C . TRP A 1 85 ? 13.414 -8.908 17.486 1.00 93.50 85 TRP A C 1
ATOM 692 O O . TRP A 1 85 ? 13.789 -9.996 17.912 1.00 93.50 85 TRP A O 1
ATOM 702 N N . ASN A 1 86 ? 12.128 -8.550 17.507 1.00 91.44 86 ASN A N 1
ATOM 703 C CA . ASN A 1 86 ? 11.075 -9.407 18.051 1.00 91.44 86 ASN A CA 1
ATOM 704 C C . ASN A 1 86 ? 10.583 -10.462 17.047 1.00 91.44 86 ASN A C 1
ATOM 706 O O . ASN A 1 86 ? 9.778 -11.316 17.416 1.00 91.44 86 ASN A O 1
ATOM 710 N N . ARG A 1 87 ? 11.019 -10.377 15.784 1.00 93.00 87 ARG A N 1
ATOM 711 C CA . ARG A 1 87 ? 10.567 -11.212 14.665 1.00 93.00 87 ARG A CA 1
ATOM 712 C C . ARG A 1 87 ? 11.724 -11.529 13.709 1.00 93.00 87 ARG A C 1
ATOM 714 O O . ARG A 1 87 ? 11.755 -11.037 12.579 1.00 93.00 87 ARG A O 1
ATOM 721 N N . PRO A 1 88 ? 12.718 -12.304 14.166 1.00 91.31 88 PRO A N 1
ATOM 722 C CA . PRO A 1 88 ? 13.885 -12.614 13.354 1.00 91.31 88 PRO A CA 1
ATOM 723 C C . PRO A 1 88 ? 13.477 -13.391 12.096 1.00 91.31 88 PRO A C 1
ATOM 725 O O . PRO A 1 88 ? 12.831 -14.429 12.189 1.00 91.31 88 PRO A O 1
ATOM 728 N N . GLY A 1 89 ? 13.878 -12.889 10.927 1.00 90.69 89 GLY A N 1
ATOM 729 C CA . GLY A 1 89 ? 13.585 -13.502 9.626 1.00 90.69 89 GLY A CA 1
ATOM 730 C C . GLY A 1 89 ? 12.310 -12.992 8.949 1.00 90.69 89 GLY A C 1
ATOM 731 O O . GLY A 1 89 ? 12.194 -13.130 7.733 1.00 90.69 89 GLY A O 1
ATOM 732 N N . ASP A 1 90 ? 11.411 -12.336 9.685 1.00 94.81 90 ASP A N 1
ATOM 733 C CA . ASP A 1 90 ? 10.204 -11.754 9.099 1.00 94.81 90 ASP A CA 1
ATOM 734 C C . ASP A 1 90 ? 10.511 -10.425 8.395 1.00 94.81 90 ASP A C 1
ATOM 736 O O . ASP A 1 90 ? 11.379 -9.641 8.799 1.00 94.81 90 ASP A O 1
ATOM 740 N N . ARG A 1 91 ? 9.722 -10.125 7.363 1.00 96.81 91 ARG A N 1
ATOM 741 C CA . ARG A 1 91 ? 9.705 -8.829 6.676 1.00 96.81 91 ARG A CA 1
ATOM 742 C C . ARG A 1 91 ? 8.396 -8.113 6.956 1.00 96.81 91 ARG A C 1
ATOM 744 O O . ARG A 1 91 ? 7.380 -8.751 7.204 1.00 96.81 91 ARG A O 1
ATOM 751 N N . ILE A 1 92 ? 8.406 -6.784 6.928 1.00 98.06 92 ILE A N 1
ATOM 752 C CA . ILE A 1 92 ? 7.206 -5.964 7.152 1.00 98.06 92 ILE A CA 1
ATOM 753 C C . ILE A 1 92 ? 6.303 -5.972 5.923 1.00 98.06 92 ILE A C 1
ATOM 755 O O . ILE A 1 92 ? 5.082 -5.966 6.079 1.00 98.06 92 ILE A O 1
ATOM 759 N N . LEU A 1 93 ? 6.900 -5.957 4.734 1.00 98.62 93 LEU A N 1
ATOM 760 C CA . LEU A 1 93 ? 6.208 -5.942 3.457 1.00 98.62 93 LEU A CA 1
ATOM 761 C C . LEU A 1 93 ? 6.779 -7.031 2.549 1.00 98.62 93 LEU A C 1
ATOM 763 O O . LEU A 1 93 ? 7.987 -7.058 2.310 1.00 98.62 93 LEU A O 1
ATOM 767 N N . ASP A 1 94 ? 5.886 -7.862 2.020 1.00 98.06 94 ASP A N 1
ATOM 768 C CA . ASP A 1 94 ? 6.187 -8.902 1.037 1.00 98.06 94 ASP A CA 1
ATOM 769 C C . ASP A 1 94 ? 5.229 -8.845 -0.158 1.00 98.06 94 ASP A C 1
ATOM 771 O O . ASP A 1 94 ? 4.175 -8.204 -0.097 1.00 98.06 94 ASP A O 1
ATOM 775 N N . ILE A 1 95 ? 5.611 -9.527 -1.243 1.00 98.25 95 ILE A N 1
ATOM 776 C CA . ILE A 1 95 ? 4.786 -9.739 -2.436 1.00 98.25 95 ILE A CA 1
ATOM 777 C C . ILE A 1 95 ? 4.363 -11.206 -2.491 1.00 98.25 95 ILE A C 1
ATOM 779 O O . ILE A 1 95 ? 5.197 -12.110 -2.484 1.00 98.25 95 ILE A O 1
ATOM 783 N N . ASP A 1 96 ? 3.064 -11.432 -2.631 1.00 98.38 96 ASP A N 1
ATOM 784 C CA . ASP A 1 96 ? 2.492 -12.721 -2.991 1.00 98.38 96 ASP A CA 1
ATOM 785 C C . ASP A 1 96 ? 2.630 -12.912 -4.511 1.00 98.38 96 ASP A C 1
ATOM 787 O O . ASP A 1 96 ? 1.777 -12.509 -5.311 1.00 98.38 96 ASP A O 1
ATOM 791 N N . ILE A 1 97 ? 3.787 -13.442 -4.920 1.00 97.75 97 ILE A N 1
ATOM 792 C CA . ILE A 1 97 ? 4.151 -13.615 -6.333 1.00 97.75 97 ILE A CA 1
ATOM 793 C C . ILE A 1 97 ? 3.132 -14.501 -7.073 1.00 97.75 97 ILE A C 1
ATOM 795 O O . ILE A 1 97 ? 2.707 -14.085 -8.150 1.00 97.75 97 ILE A O 1
ATOM 799 N N . PRO A 1 98 ? 2.684 -15.657 -6.536 1.00 98.31 98 PRO A N 1
ATOM 800 C CA . PRO A 1 98 ? 1.694 -16.500 -7.212 1.00 98.31 98 PRO A CA 1
ATOM 801 C C . PRO A 1 98 ? 0.361 -15.813 -7.533 1.00 98.31 98 PRO A C 1
ATOM 803 O O . PRO A 1 98 ? -0.271 -16.170 -8.524 1.00 98.31 98 PRO A O 1
ATOM 806 N N . LEU A 1 99 ? -0.077 -14.846 -6.716 1.00 98.31 99 LEU A N 1
ATOM 807 C CA . LEU A 1 99 ? -1.303 -14.080 -6.978 1.00 98.31 99 LEU A CA 1
ATOM 808 C C . LEU A 1 99 ? -1.081 -12.874 -7.900 1.00 98.31 99 LEU A C 1
ATOM 810 O O . LEU A 1 99 ? -2.034 -12.350 -8.474 1.00 98.31 99 LEU A O 1
ATOM 814 N N . SER A 1 100 ? 0.161 -12.415 -8.039 1.00 98.56 100 SER A N 1
ATOM 815 C CA . SER A 1 100 ? 0.497 -11.221 -8.812 1.00 98.56 100 SER A CA 1
ATOM 816 C C . SER A 1 100 ? 0.461 -11.474 -10.321 1.00 98.56 100 SER A C 1
ATOM 818 O O . SER A 1 100 ? 0.789 -12.551 -10.811 1.00 98.56 100 SER A O 1
ATOM 820 N N . VAL A 1 101 ? 0.074 -10.450 -11.085 1.00 98.25 101 VAL A N 1
ATOM 821 C CA . VAL A 1 101 ? -0.141 -10.541 -12.536 1.00 98.25 101 VAL A CA 1
ATOM 822 C C . VAL A 1 101 ? 0.599 -9.410 -13.236 1.00 98.25 101 VAL A C 1
ATOM 824 O O . VAL A 1 101 ? 0.432 -8.244 -12.893 1.00 98.25 101 VAL A O 1
ATOM 827 N N . GLY A 1 102 ? 1.401 -9.736 -14.252 1.00 97.19 102 GLY A N 1
ATOM 828 C CA . GLY A 1 102 ? 2.052 -8.732 -15.104 1.00 97.19 102 GLY A CA 1
ATOM 829 C C . GLY A 1 102 ? 3.194 -7.948 -14.446 1.00 97.19 102 GLY A C 1
ATOM 830 O O . GLY A 1 102 ? 3.674 -6.987 -15.047 1.00 97.19 102 GLY A O 1
ATOM 831 N N . ILE A 1 103 ? 3.632 -8.355 -13.249 1.00 98.06 103 ILE A N 1
ATOM 832 C CA . ILE A 1 103 ? 4.877 -7.879 -12.638 1.00 98.06 103 ILE A CA 1
ATOM 833 C C . ILE A 1 103 ? 6.048 -8.776 -13.048 1.00 98.06 103 ILE A C 1
ATOM 835 O O . ILE A 1 103 ? 5.877 -9.973 -13.283 1.00 98.06 103 ILE A O 1
ATOM 839 N N . LEU A 1 104 ? 7.237 -8.196 -13.127 1.00 97.38 104 LEU A N 1
ATOM 840 C CA . LEU A 1 104 ? 8.490 -8.860 -13.467 1.00 97.38 104 LEU A CA 1
ATOM 841 C C . LEU A 1 104 ? 9.541 -8.521 -12.414 1.00 97.38 104 LEU A C 1
ATOM 843 O O . LEU A 1 104 ? 9.481 -7.458 -11.799 1.00 97.38 104 LEU A O 1
ATOM 847 N N . GLU A 1 105 ? 10.502 -9.425 -12.236 1.00 96.69 105 GLU A N 1
ATOM 848 C CA . GLU A 1 105 ? 11.659 -9.229 -11.351 1.00 96.69 105 GLU A CA 1
ATOM 849 C C . GLU A 1 105 ? 11.285 -8.694 -9.949 1.00 96.69 105 GLU A C 1
ATOM 851 O O . GLU A 1 105 ? 11.860 -7.701 -9.501 1.00 96.69 105 GLU A O 1
ATOM 856 N N . PRO A 1 106 ? 10.305 -9.302 -9.242 1.00 97.38 106 PRO A N 1
ATOM 857 C CA . PRO A 1 106 ? 9.993 -8.883 -7.884 1.00 97.38 106 PRO A CA 1
ATOM 858 C C . PRO A 1 106 ? 11.222 -9.065 -6.990 1.00 97.38 106 PRO A C 1
ATOM 860 O O . PRO A 1 106 ? 11.820 -10.141 -6.938 1.00 97.38 106 PRO A O 1
ATOM 863 N N . CYS A 1 107 ? 11.589 -8.007 -6.277 1.00 96.25 107 CYS A N 1
ATOM 864 C CA . CYS A 1 107 ? 12.787 -7.937 -5.459 1.00 96.25 107 CYS A CA 1
ATOM 865 C C . CYS A 1 107 ? 12.468 -7.346 -4.081 1.00 96.25 107 CYS A C 1
ATOM 867 O O . CYS A 1 107 ? 11.699 -6.394 -3.926 1.00 96.25 107 CYS A O 1
ATOM 869 N N . SER A 1 108 ? 13.098 -7.933 -3.067 1.00 94.31 108 SER A N 1
ATOM 870 C CA . SER A 1 108 ? 12.946 -7.590 -1.657 1.00 94.31 108 SER A CA 1
ATOM 871 C C . SER A 1 108 ? 14.329 -7.525 -1.021 1.00 94.31 108 SER A C 1
ATOM 873 O O . SER A 1 108 ? 14.916 -8.554 -0.686 1.00 94.31 108 SER A O 1
ATOM 875 N N . HIS A 1 109 ? 14.873 -6.320 -0.837 1.00 90.81 109 HIS A N 1
ATOM 876 C CA . HIS A 1 109 ? 16.215 -6.177 -0.271 1.00 90.81 109 HIS A CA 1
ATOM 877 C C . HIS A 1 109 ? 16.239 -6.613 1.213 1.00 90.81 109 HIS A C 1
ATOM 879 O O . HIS A 1 109 ? 15.408 -6.132 1.997 1.00 90.81 109 HIS A O 1
ATOM 885 N N . PRO A 1 110 ? 17.187 -7.465 1.660 1.00 87.62 110 PRO A N 1
ATOM 886 C CA . PRO A 1 110 ? 17.213 -7.996 3.031 1.00 87.62 110 PRO A CA 1
ATOM 887 C C . PRO A 1 110 ? 17.265 -6.931 4.136 1.00 87.62 110 PRO A C 1
ATOM 889 O O . PRO A 1 110 ? 16.722 -7.135 5.218 1.00 87.62 110 PRO A O 1
ATOM 892 N N . LEU A 1 111 ? 17.883 -5.778 3.858 1.00 88.44 111 LEU A N 1
ATOM 893 C CA . LEU A 1 111 ? 18.001 -4.665 4.813 1.00 88.44 111 LEU A CA 1
ATOM 894 C C . LEU A 1 111 ? 16.805 -3.698 4.804 1.00 88.44 111 LEU A C 1
ATOM 896 O O . LEU A 1 111 ? 16.666 -2.892 5.718 1.00 88.44 111 LEU A O 1
ATOM 900 N N . HIS A 1 112 ? 15.929 -3.772 3.800 1.00 93.25 112 HIS A N 1
ATOM 901 C CA . HIS A 1 112 ? 14.772 -2.884 3.667 1.00 93.25 112 HIS A CA 1
ATOM 902 C C . HIS A 1 112 ? 13.486 -3.682 3.884 1.00 93.25 112 HIS A C 1
ATOM 904 O O . HIS A 1 112 ? 12.800 -4.063 2.939 1.00 93.25 112 HIS A O 1
ATOM 910 N N . LEU A 1 113 ? 13.180 -3.976 5.152 1.00 95.69 113 LEU A N 1
ATOM 911 C CA . LEU A 1 113 ? 12.092 -4.884 5.549 1.00 95.69 113 LEU A CA 1
ATOM 912 C C . LEU A 1 113 ? 10.698 -4.413 5.124 1.00 95.69 113 LEU A C 1
ATOM 914 O O . LEU A 1 113 ? 9.785 -5.222 5.008 1.00 95.69 113 LEU A O 1
ATOM 918 N N . ASN A 1 114 ? 10.521 -3.109 4.947 1.00 97.56 114 ASN A N 1
ATOM 919 C CA . ASN A 1 114 ? 9.256 -2.452 4.635 1.00 97.56 114 ASN A CA 1
ATOM 920 C C . ASN A 1 114 ? 9.131 -2.054 3.157 1.00 97.56 114 ASN A C 1
ATOM 922 O O . ASN A 1 114 ? 8.260 -1.250 2.828 1.00 97.56 114 ASN A O 1
ATO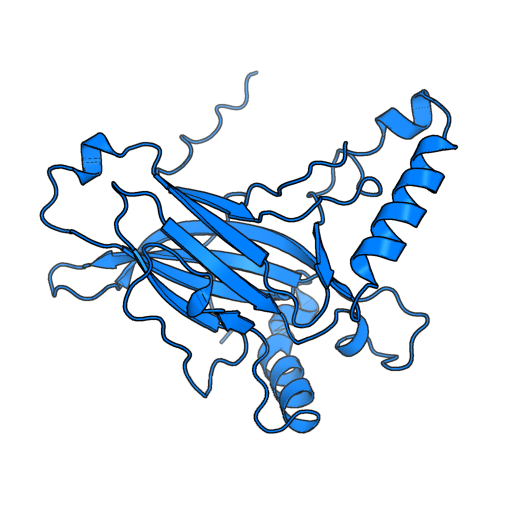M 926 N N . THR A 1 115 ? 10.014 -2.563 2.294 1.00 98.00 115 THR A N 1
ATOM 927 C CA . THR A 1 115 ? 10.113 -2.175 0.884 1.00 98.00 115 THR A CA 1
ATOM 928 C C . THR A 1 115 ? 10.138 -3.403 -0.018 1.00 98.00 115 THR A C 1
ATOM 930 O O . THR A 1 115 ? 10.822 -4.383 0.283 1.00 98.00 115 THR A O 1
ATOM 933 N N . VAL A 1 116 ? 9.430 -3.313 -1.140 1.00 98.50 116 VAL A N 1
ATOM 934 C CA . VAL A 1 116 ? 9.480 -4.272 -2.250 1.00 98.50 116 VAL A CA 1
ATOM 935 C C . VAL A 1 116 ? 9.510 -3.504 -3.568 1.00 98.50 116 VAL A C 1
ATOM 937 O O . VAL A 1 116 ? 8.958 -2.406 -3.659 1.00 98.50 116 VAL A O 1
ATOM 940 N N . GLU A 1 117 ? 10.145 -4.056 -4.589 1.00 98.12 117 GLU A N 1
ATOM 941 C CA . GLU A 1 117 ? 10.222 -3.452 -5.919 1.00 98.12 117 GLU A CA 1
ATOM 942 C C . GLU A 1 117 ? 9.947 -4.483 -7.010 1.00 98.12 117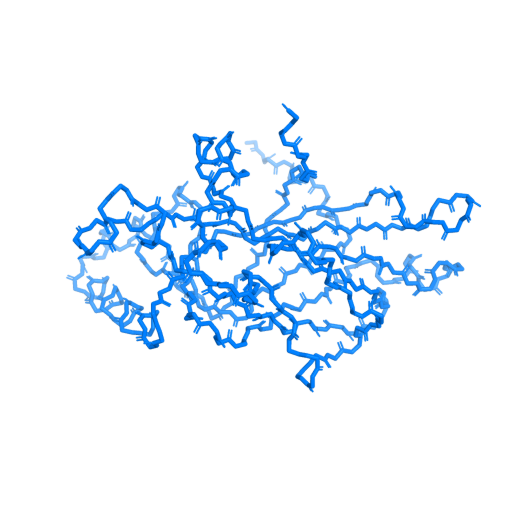 GLU A C 1
ATOM 944 O O . GLU A 1 117 ? 10.109 -5.682 -6.798 1.00 98.12 117 GLU A O 1
ATOM 949 N N . PHE A 1 118 ? 9.482 -4.023 -8.165 1.00 98.50 118 PHE A N 1
ATOM 950 C CA . PHE A 1 118 ? 9.224 -4.864 -9.331 1.00 98.50 118 PHE A CA 1
ATOM 951 C C . PHE A 1 118 ? 9.105 -3.997 -10.587 1.00 98.50 118 PHE A C 1
ATOM 953 O O . PHE A 1 118 ? 8.854 -2.788 -10.520 1.00 98.50 118 PHE A O 1
ATOM 960 N N . LEU A 1 119 ? 9.242 -4.630 -11.746 1.00 97.88 119 LEU A N 1
ATOM 961 C CA . LEU A 1 119 ? 8.989 -4.022 -13.046 1.00 97.88 119 LEU A CA 1
ATOM 962 C C . LEU A 1 119 ? 7.578 -4.357 -13.531 1.00 97.88 119 LEU A C 1
ATOM 964 O O . LEU A 1 119 ? 7.044 -5.422 -13.226 1.00 97.88 119 LEU A O 1
ATOM 968 N N . TRP A 1 120 ? 6.969 -3.477 -14.319 1.00 97.38 120 TRP A N 1
ATOM 969 C CA . TRP A 1 120 ? 5.711 -3.770 -15.008 1.00 97.38 120 TRP A CA 1
ATOM 970 C C . TRP A 1 120 ? 5.571 -2.968 -16.302 1.00 97.38 120 TRP A C 1
ATOM 972 O O . TRP A 1 120 ? 6.251 -1.964 -16.522 1.00 97.38 120 TRP A O 1
ATOM 982 N N . ASP A 1 121 ? 4.713 -3.460 -17.194 1.00 94.88 121 ASP A N 1
ATOM 983 C CA . ASP A 1 121 ? 4.466 -2.878 -18.513 1.00 94.88 121 ASP A CA 1
ATOM 984 C C . ASP A 1 121 ? 3.331 -1.836 -18.427 1.00 94.88 121 ASP A C 1
ATOM 986 O O . ASP A 1 121 ? 2.177 -2.215 -18.190 1.00 94.88 121 ASP A O 1
ATOM 990 N N . PRO A 1 122 ? 3.612 -0.535 -18.641 1.00 93.56 122 PRO A N 1
ATOM 991 C CA . PRO A 1 122 ? 2.633 0.531 -18.469 1.00 93.56 122 PRO A CA 1
ATOM 992 C C . PRO A 1 122 ? 1.542 0.550 -19.548 1.00 93.56 122 PRO A C 1
ATOM 994 O O . PRO A 1 122 ? 0.608 1.345 -19.436 1.00 93.56 122 PRO A O 1
ATOM 997 N N . VAL A 1 123 ? 1.622 -0.280 -20.596 1.00 92.12 123 VAL A N 1
ATOM 998 C CA . VAL A 1 123 ? 0.547 -0.424 -21.595 1.00 92.12 123 VAL A CA 1
ATOM 999 C C . VAL A 1 123 ? -0.310 -1.673 -21.381 1.00 92.12 123 VAL A C 1
ATOM 1001 O O . VAL A 1 123 ? -1.345 -1.822 -22.037 1.00 92.12 123 VAL A O 1
ATOM 1004 N N . LYS A 1 124 ? 0.055 -2.537 -20.426 1.00 91.94 124 LYS A N 1
ATOM 1005 C CA . LYS A 1 124 ? -0.712 -3.728 -20.035 1.00 91.94 124 LYS A CA 1
ATOM 1006 C C . LYS A 1 124 ? -1.370 -3.548 -18.671 1.00 91.94 124 LYS A C 1
ATOM 1008 O O . LYS A 1 124 ? -1.130 -2.586 -17.948 1.00 91.94 124 LYS A O 1
ATOM 1013 N N . ASN A 1 125 ? -2.251 -4.483 -18.334 1.00 89.75 125 ASN A N 1
ATOM 1014 C CA . ASN A 1 125 ? -2.764 -4.585 -16.974 1.00 89.75 125 ASN A CA 1
ATOM 1015 C C . ASN A 1 125 ? -1.704 -5.271 -16.105 1.00 89.75 125 ASN A C 1
ATOM 1017 O O . ASN A 1 125 ? -1.190 -6.321 -16.490 1.00 89.75 125 ASN A O 1
ATOM 1021 N N . ALA A 1 126 ? -1.416 -4.691 -14.943 1.00 97.38 126 ALA A N 1
ATOM 1022 C CA . ALA A 1 126 ? -0.530 -5.276 -13.948 1.00 97.38 126 ALA A CA 1
ATOM 1023 C C . ALA A 1 126 ? -1.141 -5.133 -12.551 1.00 97.38 126 ALA A C 1
ATOM 1025 O O . ALA A 1 126 ? -1.861 -4.171 -12.252 1.00 97.38 126 ALA A O 1
ATOM 1026 N N . SER A 1 127 ? -0.868 -6.094 -11.676 1.00 98.25 127 SER A N 1
ATOM 1027 C CA . SER A 1 127 ? -1.340 -6.114 -10.292 1.00 98.25 127 SER A CA 1
ATOM 1028 C C . SER A 1 127 ? -0.325 -6.816 -9.396 1.00 98.25 127 SER A C 1
ATOM 1030 O O . SER A 1 127 ? 0.120 -7.919 -9.705 1.00 98.25 127 SER A O 1
ATOM 1032 N N . ALA A 1 128 ? 0.042 -6.165 -8.294 1.00 98.75 128 ALA A N 1
ATOM 1033 C CA . ALA A 1 128 ? 0.935 -6.715 -7.282 1.00 98.75 128 ALA A CA 1
ATOM 1034 C C . ALA A 1 128 ? 0.117 -7.034 -6.031 1.00 98.75 128 ALA A C 1
ATOM 1036 O O . ALA A 1 128 ? -0.562 -6.153 -5.502 1.00 98.75 128 ALA A O 1
ATOM 1037 N N . PHE A 1 129 ? 0.171 -8.272 -5.554 1.00 98.75 129 PHE A N 1
ATOM 1038 C CA . PHE A 1 129 ? -0.456 -8.651 -4.292 1.00 98.75 129 PHE A CA 1
ATOM 1039 C C . PHE A 1 129 ? 0.559 -8.493 -3.173 1.00 98.75 129 PHE A C 1
ATOM 1041 O O . PHE A 1 129 ? 1.612 -9.120 -3.202 1.00 98.75 129 PHE A O 1
ATOM 1048 N N . ILE A 1 130 ? 0.254 -7.648 -2.195 1.00 98.75 130 ILE A N 1
ATOM 1049 C CA . ILE A 1 130 ? 1.155 -7.343 -1.084 1.00 98.75 130 ILE A CA 1
ATOM 1050 C C . ILE A 1 130 ? 0.636 -7.903 0.235 1.00 98.75 130 ILE A C 1
ATOM 1052 O O . ILE A 1 130 ? -0.572 -7.960 0.466 1.00 98.75 130 ILE A O 1
ATOM 1056 N N . GLN A 1 131 ? 1.557 -8.249 1.128 1.00 98.69 131 GLN A N 1
ATOM 1057 C CA . GLN A 1 131 ? 1.272 -8.669 2.496 1.00 98.69 131 GLN A CA 1
ATOM 1058 C C . GLN A 1 131 ? 1.964 -7.721 3.470 1.00 98.69 131 GLN A C 1
ATOM 1060 O O . GLN A 1 131 ? 3.174 -7.516 3.394 1.00 98.69 131 GLN A O 1
ATOM 1065 N N . VAL A 1 132 ? 1.193 -7.133 4.391 1.00 98.69 132 VAL A N 1
ATOM 1066 C CA . VAL A 1 132 ? 1.744 -6.303 5.471 1.00 98.69 132 VAL A CA 1
ATOM 1067 C C . VAL A 1 132 ? 1.749 -7.109 6.760 1.00 98.69 132 VAL A C 1
ATOM 1069 O O . VAL A 1 132 ? 0.696 -7.488 7.278 1.00 98.69 132 VAL A O 1
ATOM 1072 N N . ASN A 1 133 ? 2.937 -7.373 7.289 1.00 98.25 133 ASN A N 1
ATOM 1073 C CA . ASN A 1 133 ? 3.129 -8.316 8.386 1.00 98.25 133 ASN A CA 1
ATOM 1074 C C . ASN A 1 133 ? 3.244 -7.640 9.751 1.00 98.25 133 ASN A C 1
ATOM 1076 O O . ASN A 1 133 ? 3.141 -8.324 10.766 1.00 98.25 133 ASN A O 1
ATOM 1080 N N . CYS A 1 134 ? 3.422 -6.323 9.830 1.00 96.94 134 CYS A N 1
ATOM 1081 C CA . CYS A 1 134 ? 3.366 -5.596 11.098 1.00 96.94 134 CYS A CA 1
ATOM 1082 C C . CYS A 1 134 ? 1.935 -5.121 11.404 1.00 96.94 134 CYS A C 1
ATOM 1084 O O . CYS A 1 134 ? 1.157 -4.859 10.490 1.00 96.94 134 CYS A O 1
ATOM 1086 N N . ILE A 1 135 ? 1.562 -5.004 12.683 1.00 95.94 135 ILE A N 1
ATOM 1087 C CA . ILE A 1 135 ? 0.274 -4.408 13.079 1.00 95.94 135 ILE A CA 1
ATOM 1088 C C . ILE A 1 135 ? 0.461 -3.023 13.686 1.00 95.94 135 ILE A C 1
ATOM 1090 O O . ILE A 1 135 ? 1.437 -2.736 14.376 1.00 95.94 135 ILE A O 1
ATOM 1094 N N . SER A 1 136 ? -0.537 -2.164 13.504 1.00 96.50 136 SER A N 1
ATOM 1095 C CA . SER A 1 136 ? -0.496 -0.763 13.934 1.00 96.50 136 SER A CA 1
ATOM 1096 C C . SER A 1 136 ? -0.288 -0.561 15.443 1.00 96.50 136 SER A C 1
ATOM 1098 O O . SER A 1 136 ? 0.174 0.496 15.855 1.00 96.50 136 SER A O 1
ATOM 1100 N N . THR A 1 137 ? -0.639 -1.527 16.296 1.00 93.94 137 THR A N 1
ATOM 1101 C CA . THR A 1 137 ? -0.449 -1.427 17.759 1.00 93.94 137 THR A CA 1
ATOM 1102 C C . THR A 1 137 ? 0.930 -1.891 18.234 1.00 93.94 137 THR A C 1
ATOM 1104 O O . THR A 1 137 ? 1.238 -1.755 19.410 1.00 93.94 137 THR A O 1
ATOM 1107 N N . GLU A 1 138 ? 1.778 -2.444 17.364 1.00 93.38 138 GLU A N 1
ATOM 1108 C CA . GLU A 1 138 ? 3.151 -2.822 17.752 1.00 93.38 138 GLU A CA 1
ATOM 1109 C C . GLU A 1 138 ? 4.073 -1.616 17.934 1.00 93.38 138 GLU A C 1
ATOM 1111 O O . GLU A 1 138 ? 5.083 -1.706 18.630 1.00 93.38 138 GLU A O 1
ATOM 1116 N N . PHE A 1 139 ? 3.692 -0.489 17.336 1.00 93.12 139 PHE A N 1
ATOM 1117 C CA . PHE A 1 139 ? 4.450 0.759 17.330 1.00 93.12 139 PHE A CA 1
ATOM 1118 C C . PHE A 1 139 ? 3.840 1.817 18.262 1.00 93.12 139 PHE A C 1
ATOM 1120 O O . PHE A 1 139 ? 4.140 3.005 18.146 1.00 93.12 139 PHE A O 1
ATOM 1127 N N . THR A 1 140 ? 2.962 1.404 19.182 1.00 89.31 140 THR A N 1
ATOM 1128 C CA . THR A 1 140 ? 2.465 2.259 20.268 1.00 89.31 140 THR A CA 1
ATOM 1129 C C . THR A 1 140 ? 3.283 2.034 21.546 1.00 89.31 140 THR A C 1
ATOM 1131 O O . THR A 1 140 ? 3.796 0.930 21.753 1.00 89.31 140 THR A O 1
ATOM 1134 N N . PRO A 1 141 ? 3.411 3.043 22.433 1.00 80.25 141 PRO A N 1
ATOM 1135 C CA . PRO A 1 141 ? 4.127 2.895 23.703 1.00 80.25 141 PRO A CA 1
ATOM 1136 C C . PRO A 1 141 ? 3.623 1.716 24.544 1.00 80.25 141 PRO A C 1
ATOM 1138 O O . PRO A 1 141 ? 4.428 0.972 25.107 1.00 80.25 141 PRO A O 1
ATOM 1141 N N . ARG A 1 142 ? 2.302 1.488 24.591 1.00 72.75 142 ARG A N 1
ATOM 1142 C CA . ARG A 1 142 ? 1.720 0.302 25.235 1.00 72.75 142 ARG A CA 1
ATOM 1143 C C . ARG A 1 142 ? 1.425 -0.763 24.186 1.00 72.75 142 ARG A C 1
ATOM 1145 O O . ARG A 1 142 ? 0.337 -0.820 23.618 1.00 72.75 142 ARG A O 1
ATOM 1152 N N . LYS A 1 143 ? 2.398 -1.651 23.968 1.00 65.38 143 LYS A N 1
ATOM 1153 C CA . LYS A 1 143 ? 2.299 -2.776 23.016 1.00 65.38 143 LYS A CA 1
ATOM 1154 C C . LYS A 1 143 ? 1.186 -3.792 23.347 1.00 65.38 143 LYS A C 1
ATOM 1156 O O . LYS A 1 143 ? 0.779 -4.553 22.477 1.00 65.38 143 LYS A O 1
ATOM 1161 N N . HIS A 1 144 ? 0.671 -3.798 24.583 1.00 58.38 144 HIS A N 1
ATOM 1162 C CA . HIS A 1 144 ? -0.245 -4.822 25.117 1.00 58.38 144 HIS A CA 1
ATOM 1163 C C . HIS A 1 144 ? -1.749 -4.483 25.000 1.00 58.38 144 HIS A C 1
ATOM 1165 O O . HIS A 1 144 ? -2.576 -5.035 25.721 1.00 58.38 144 HIS A O 1
ATOM 1171 N N . GLY A 1 145 ? -2.131 -3.629 24.045 1.00 58.16 145 GLY A N 1
ATOM 1172 C CA . GLY A 1 145 ? -3.535 -3.328 23.743 1.00 58.16 145 GLY A CA 1
ATOM 1173 C C . GLY A 1 145 ? -4.119 -2.160 24.546 1.00 58.16 145 GLY A C 1
ATOM 1174 O O . GLY A 1 145 ? -3.519 -1.654 25.488 1.00 58.16 145 GLY A O 1
ATOM 1175 N N . GLY A 1 146 ? -5.288 -1.678 24.114 1.00 63.66 146 GLY A N 1
ATOM 1176 C CA . GLY A 1 146 ? -5.990 -0.530 24.708 1.00 63.66 146 GLY A CA 1
ATOM 1177 C C . GLY A 1 146 ? -5.649 0.835 24.093 1.00 63.66 146 GLY A C 1
ATOM 1178 O O . GLY A 1 146 ? -6.455 1.756 24.193 1.00 63.66 146 GLY A O 1
ATOM 1179 N N . GLU A 1 147 ? -4.519 0.965 23.391 1.00 74.56 147 GLU A N 1
ATOM 1180 C CA . GLU A 1 147 ? -4.153 2.190 22.668 1.00 74.56 147 GLU A CA 1
ATOM 1181 C C . GLU A 1 147 ? -4.584 2.164 21.194 1.00 74.56 147 GLU A C 1
ATOM 1183 O O . GLU A 1 147 ? -4.642 1.124 20.528 1.00 74.56 147 GLU A O 1
ATOM 1188 N N . LYS A 1 148 ? -4.883 3.350 20.653 1.00 84.50 148 LYS A N 1
ATOM 1189 C CA . LYS A 1 148 ? -5.171 3.532 19.229 1.00 84.50 148 LYS A CA 1
ATOM 1190 C C . LYS A 1 148 ? -3.882 3.265 18.444 1.00 84.50 148 LYS A C 1
ATOM 1192 O O . LYS A 1 148 ? -2.976 4.082 18.478 1.00 84.50 148 LYS A O 1
ATOM 1197 N N . GLY A 1 149 ? -3.837 2.160 17.694 1.00 89.56 149 GLY A N 1
ATOM 1198 C CA . GLY A 1 149 ? -2.686 1.841 16.836 1.00 89.56 149 GLY A CA 1
ATOM 1199 C C . GLY A 1 149 ? -2.328 2.970 15.860 1.00 89.56 149 GLY A C 1
ATOM 1200 O O . GLY A 1 149 ? -3.224 3.704 15.422 1.00 89.56 149 GLY A O 1
ATOM 1201 N N . VAL A 1 150 ? -1.052 3.073 15.501 1.00 94.00 150 VAL A N 1
ATOM 1202 C CA . VAL A 1 150 ? -0.526 4.127 14.621 1.00 94.00 150 VAL A CA 1
ATOM 1203 C C . VAL A 1 150 ? -0.904 3.852 13.157 1.00 94.00 150 VAL A C 1
ATOM 1205 O O . VAL A 1 150 ? -0.893 2.692 12.731 1.00 94.00 150 VAL A O 1
ATOM 1208 N N . PRO A 1 151 ? -1.295 4.867 12.372 1.00 95.62 151 PRO A N 1
ATOM 1209 C CA . PRO A 1 151 ? -1.525 4.696 10.943 1.00 95.62 151 PRO A CA 1
ATOM 1210 C C . PRO A 1 151 ? -0.200 4.591 10.172 1.00 95.62 151 PRO A C 1
ATOM 1212 O O . PRO A 1 151 ? 0.783 5.267 10.487 1.00 95.62 151 PRO A O 1
ATOM 1215 N N . PHE A 1 152 ? -0.204 3.779 9.119 1.00 98.19 152 PHE A N 1
ATOM 1216 C CA . PHE A 1 152 ? 0.865 3.734 8.121 1.00 98.19 152 PHE A CA 1
ATOM 1217 C C . PHE A 1 152 ? 0.395 4.379 6.821 1.00 98.19 152 PHE A C 1
ATOM 1219 O O . PHE A 1 152 ? -0.799 4.612 6.614 1.00 98.19 152 PHE A O 1
ATOM 1226 N N . ARG A 1 153 ? 1.336 4.613 5.914 1.00 98.06 153 ARG A N 1
ATOM 1227 C CA . ARG A 1 153 ? 1.070 4.813 4.496 1.00 98.06 153 ARG A CA 1
ATOM 1228 C C . ARG A 1 153 ? 1.638 3.649 3.708 1.00 98.06 153 ARG A C 1
ATOM 1230 O O . ARG A 1 153 ? 2.763 3.229 3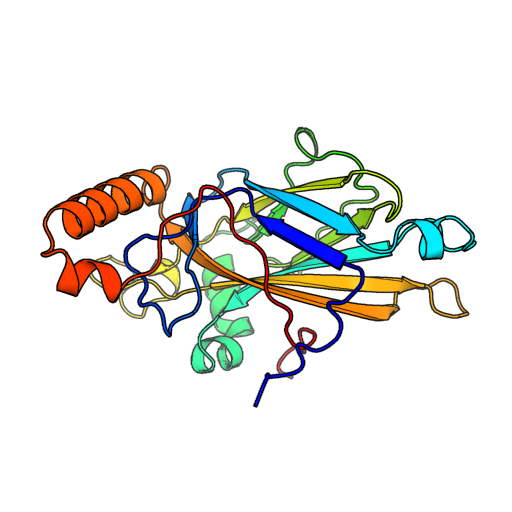.960 1.00 98.06 153 ARG A O 1
ATOM 1237 N N . ILE A 1 154 ? 0.872 3.188 2.730 1.00 98.69 154 ILE A N 1
ATOM 1238 C CA . ILE A 1 154 ? 1.424 2.433 1.609 1.00 98.69 154 ILE A CA 1
ATOM 1239 C C . ILE A 1 154 ? 1.725 3.455 0.530 1.00 98.69 154 ILE A C 1
ATOM 1241 O O . ILE A 1 154 ? 0.807 4.141 0.080 1.00 98.69 154 ILE A O 1
ATOM 1245 N N . GLN A 1 155 ? 2.995 3.595 0.174 1.00 98.31 155 GLN A N 1
ATOM 1246 C CA . GLN A 1 155 ? 3.463 4.510 -0.857 1.00 98.31 155 GLN A CA 1
ATOM 1247 C C . GLN A 1 155 ? 4.020 3.721 -2.038 1.00 98.31 155 GLN A C 1
ATOM 1249 O O . GLN A 1 155 ? 4.745 2.750 -1.842 1.00 98.31 155 GLN A O 1
ATOM 1254 N N . VAL A 1 156 ? 3.673 4.148 -3.248 1.00 98.50 156 VAL A N 1
ATOM 1255 C CA . VAL A 1 156 ? 4.181 3.606 -4.507 1.00 98.50 156 VAL A CA 1
ATOM 1256 C C . VAL A 1 156 ? 4.900 4.724 -5.244 1.00 98.50 156 VAL A C 1
ATOM 1258 O O . VAL A 1 156 ? 4.274 5.716 -5.627 1.00 98.50 156 VAL A O 1
ATOM 1261 N N . ASP A 1 157 ? 6.204 4.549 -5.430 1.00 97.75 157 ASP A N 1
ATOM 1262 C CA . ASP A 1 157 ? 7.063 5.425 -6.222 1.00 97.75 157 ASP A CA 1
ATOM 1263 C C . ASP A 1 157 ? 7.440 4.704 -7.519 1.00 97.75 157 ASP A C 1
ATOM 1265 O O . ASP A 1 157 ? 7.864 3.550 -7.478 1.00 97.75 157 ASP A O 1
ATOM 1269 N N . THR A 1 158 ? 7.300 5.370 -8.662 1.00 96.75 158 THR A N 1
ATOM 1270 C CA . THR A 1 158 ? 7.543 4.776 -9.982 1.00 96.75 158 THR A CA 1
ATOM 1271 C C . THR A 1 158 ? 8.618 5.536 -10.736 1.00 96.75 158 THR A C 1
ATOM 1273 O O . THR A 1 158 ? 8.653 6.769 -10.720 1.00 96.75 158 THR A O 1
ATOM 1276 N N . PHE A 1 159 ? 9.489 4.773 -11.393 1.00 95.06 159 PHE A N 1
ATOM 1277 C CA . PHE A 1 159 ? 10.707 5.232 -12.042 1.00 95.06 159 PHE A CA 1
ATOM 1278 C C . PHE A 1 159 ? 10.812 4.682 -13.468 1.00 95.06 159 PHE A C 1
ATOM 1280 O O . PHE A 1 159 ? 10.504 3.514 -13.728 1.00 95.06 159 PHE A O 1
ATOM 1287 N N . THR A 1 160 ? 11.299 5.514 -14.382 1.00 92.69 160 THR A N 1
ATOM 1288 C CA . THR A 1 160 ? 11.749 5.128 -15.722 1.00 92.69 160 THR A CA 1
ATOM 1289 C C . THR A 1 160 ? 13.270 5.017 -15.773 1.00 92.69 160 THR A C 1
ATOM 1291 O O . THR A 1 160 ? 13.983 5.401 -14.843 1.00 92.69 160 THR A O 1
ATOM 1294 N N . THR A 1 161 ? 13.772 4.450 -16.865 1.00 91.38 161 THR A N 1
ATOM 1295 C CA . THR A 1 161 ? 15.206 4.377 -17.145 1.00 91.38 161 THR A CA 1
ATOM 1296 C C . THR A 1 161 ? 15.774 5.759 -17.466 1.00 91.38 161 THR A C 1
ATOM 1298 O O . THR A 1 161 ? 15.173 6.474 -18.265 1.00 91.38 161 THR A O 1
ATOM 1301 N N . ASN A 1 162 ? 16.940 6.101 -16.924 1.00 88.44 162 ASN A N 1
ATOM 1302 C CA . ASN A 1 162 ? 17.753 7.230 -17.385 1.00 88.44 162 ASN A CA 1
ATOM 1303 C C . ASN A 1 162 ? 18.473 6.898 -18.715 1.00 88.44 162 ASN A C 1
ATOM 1305 O O . ASN A 1 162 ? 18.259 5.832 -19.298 1.00 88.44 162 ASN A O 1
ATOM 1309 N N . ASP A 1 163 ? 19.353 7.790 -19.175 1.00 86.94 163 ASP A N 1
ATOM 1310 C CA . ASP A 1 163 ? 20.145 7.601 -20.404 1.00 86.94 163 ASP A CA 1
ATOM 1311 C C . ASP A 1 163 ? 21.076 6.375 -20.349 1.00 86.94 163 ASP A C 1
ATOM 1313 O O . ASP A 1 163 ? 21.391 5.788 -21.382 1.00 86.94 163 ASP A O 1
ATOM 1317 N N . SER A 1 164 ? 21.463 5.944 -19.144 1.00 88.81 164 SER A N 1
ATOM 1318 C CA . SER A 1 164 ? 22.269 4.740 -18.896 1.00 88.81 164 SER A CA 1
ATOM 1319 C C . SER A 1 164 ? 21.442 3.447 -18.832 1.00 88.81 164 SER A C 1
ATOM 1321 O O . SER A 1 164 ? 22.004 2.373 -18.631 1.00 88.81 164 SER A O 1
ATOM 1323 N N . GLY A 1 165 ? 20.114 3.519 -18.975 1.00 86.94 165 GLY A N 1
ATOM 1324 C CA . GLY A 1 165 ? 19.221 2.361 -18.862 1.00 86.94 165 GLY A CA 1
ATOM 1325 C C . GLY A 1 165 ? 18.857 1.968 -17.424 1.00 86.94 165 GLY A C 1
ATOM 1326 O O . GLY A 1 165 ? 18.185 0.961 -17.217 1.00 86.94 165 GLY A O 1
ATOM 1327 N N . GLU A 1 166 ? 19.251 2.753 -16.421 1.00 90.88 166 GLU A N 1
ATOM 1328 C CA . GLU A 1 166 ? 19.006 2.473 -15.004 1.00 90.88 166 GLU A CA 1
ATOM 1329 C C . GLU A 1 166 ? 17.700 3.119 -14.533 1.00 90.88 166 GLU A C 1
ATOM 1331 O O . GLU A 1 166 ? 17.447 4.296 -14.793 1.00 90.88 166 GLU A O 1
ATOM 1336 N N . TYR A 1 167 ? 16.870 2.381 -13.790 1.00 92.62 167 TYR A N 1
ATOM 1337 C CA . TYR A 1 167 ? 15.591 2.876 -13.263 1.00 92.62 167 TYR A CA 1
ATOM 1338 C C . TYR A 1 167 ? 15.768 3.869 -12.099 1.00 92.62 167 TYR A C 1
ATOM 1340 O O . TYR A 1 167 ? 15.522 3.523 -10.936 1.00 92.62 167 TYR A O 1
ATOM 1348 N N . MET A 1 168 ? 16.210 5.086 -12.416 1.00 91.62 168 MET A N 1
ATOM 1349 C CA . MET A 1 168 ? 16.481 6.170 -11.463 1.00 91.62 168 MET A CA 1
ATOM 1350 C C . MET A 1 168 ? 15.706 7.458 -11.755 1.00 91.62 168 MET A C 1
ATOM 1352 O O . MET A 1 168 ? 15.633 8.330 -10.891 1.00 91.62 168 MET A O 1
ATOM 1356 N N . GLU A 1 169 ? 15.104 7.593 -12.936 1.00 92.56 169 GLU A N 1
ATOM 1357 C CA . GLU A 1 169 ? 14.318 8.777 -13.279 1.00 92.56 169 GLU A CA 1
ATOM 1358 C C . GLU A 1 169 ? 12.929 8.662 -12.644 1.00 92.56 169 GLU A C 1
ATOM 1360 O O . GLU A 1 169 ? 12.102 7.859 -13.069 1.00 92.56 169 GLU A O 1
ATOM 1365 N N . HIS A 1 170 ? 12.679 9.426 -11.580 1.00 93.81 170 HIS A N 1
ATOM 1366 C CA . HIS A 1 170 ? 11.374 9.453 -10.920 1.00 93.81 170 HIS A CA 1
ATOM 1367 C C . HIS A 1 170 ? 10.308 10.054 -11.841 1.00 93.81 170 HIS A C 1
ATOM 1369 O O . HIS A 1 170 ? 10.532 11.097 -12.449 1.00 93.81 170 HIS A O 1
ATOM 1375 N N . VAL A 1 171 ? 9.136 9.414 -11.911 1.00 93.12 171 VAL A N 1
ATOM 1376 C CA . VAL A 1 171 ? 8.016 9.900 -12.736 1.00 93.12 171 VAL A CA 1
ATOM 1377 C C . VAL A 1 171 ? 6.711 10.080 -11.973 1.00 93.12 171 VAL A C 1
ATOM 1379 O O . VAL A 1 171 ? 5.866 10.861 -12.405 1.00 93.12 171 VAL A O 1
ATOM 1382 N N . HIS A 1 172 ? 6.491 9.358 -10.868 1.00 95.44 172 HIS A N 1
ATOM 1383 C CA . HIS A 1 172 ? 5.248 9.487 -10.108 1.00 95.44 172 HIS A CA 1
ATOM 1384 C C . HIS A 1 172 ? 5.335 8.896 -8.701 1.00 95.44 172 HIS A C 1
ATOM 1386 O O . HIS A 1 172 ? 5.979 7.869 -8.494 1.00 95.44 172 HIS A O 1
ATOM 1392 N N . SER A 1 173 ? 4.610 9.495 -7.755 1.00 97.38 173 SER A N 1
ATOM 1393 C CA . SER A 1 173 ? 4.473 8.998 -6.384 1.00 97.38 173 SER A CA 1
ATOM 1394 C C . SER A 1 173 ? 3.041 9.126 -5.893 1.00 97.38 173 SER A C 1
ATOM 1396 O O . SER A 1 173 ? 2.404 10.164 -6.045 1.00 97.38 173 SER A O 1
ATOM 1398 N N . SER A 1 174 ? 2.521 8.073 -5.269 1.00 97.62 174 SER A N 1
ATOM 1399 C CA . SER A 1 174 ? 1.197 8.106 -4.644 1.00 97.62 174 SER A CA 1
ATOM 1400 C C . SER A 1 174 ? 1.161 7.290 -3.365 1.00 97.62 174 SER A C 1
ATOM 1402 O O . SER A 1 174 ? 1.957 6.371 -3.191 1.00 97.62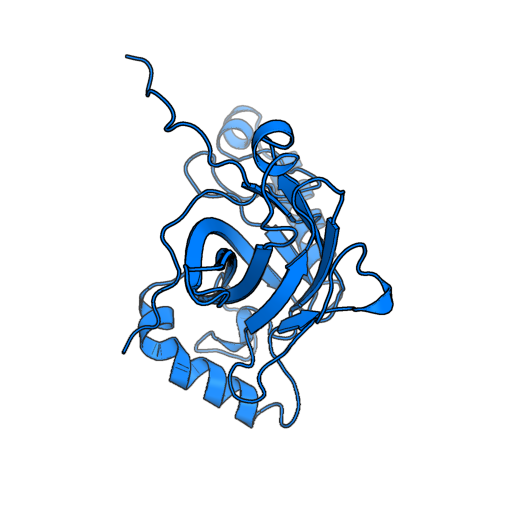 174 SER A O 1
ATOM 1404 N N . SER A 1 175 ? 0.244 7.607 -2.457 1.00 98.25 175 SER A N 1
ATOM 1405 C CA . SER A 1 175 ? 0.068 6.834 -1.233 1.00 98.25 175 SER A CA 1
ATOM 1406 C C . SER A 1 175 ? -1.379 6.788 -0.760 1.00 98.25 175 SER A C 1
ATOM 1408 O O . SER A 1 175 ? -2.215 7.593 -1.170 1.00 98.25 175 SER A O 1
ATOM 1410 N N . CYS A 1 176 ? -1.670 5.860 0.144 1.00 98.25 176 CYS A N 1
ATOM 1411 C CA . CYS A 1 176 ? -2.905 5.849 0.920 1.00 98.25 176 CYS A CA 1
ATOM 1412 C C . CYS A 1 176 ? -2.616 5.518 2.382 1.00 98.25 176 CYS A C 1
ATOM 1414 O O . CYS A 1 176 ? -1.683 4.768 2.685 1.00 98.25 176 CYS A O 1
ATOM 1416 N N . GLN A 1 177 ? -3.441 6.034 3.293 1.00 98.38 177 GLN A N 1
ATOM 1417 C CA . GLN A 1 177 ? -3.361 5.645 4.696 1.00 98.38 177 GLN A CA 1
ATOM 1418 C C . GLN A 1 177 ? -3.974 4.267 4.933 1.00 98.38 177 GLN A C 1
ATOM 1420 O O . GLN A 1 177 ? -5.075 3.953 4.464 1.00 98.38 177 GLN A O 1
ATOM 1425 N N . VAL A 1 178 ? -3.277 3.466 5.733 1.00 98.62 178 VAL A N 1
ATOM 1426 C CA . VAL A 1 178 ? -3.725 2.141 6.152 1.00 98.62 178 VAL A CA 1
ATOM 1427 C C . VAL A 1 178 ? -3.596 1.966 7.658 1.00 98.62 178 VAL A C 1
ATOM 1429 O O . VAL A 1 178 ? -2.743 2.564 8.321 1.00 98.62 178 VAL A O 1
ATOM 1432 N N . LYS A 1 179 ? -4.442 1.102 8.208 1.00 97.62 179 LYS A N 1
ATOM 1433 C CA . LYS A 1 179 ? -4.317 0.592 9.568 1.00 97.62 179 LYS A CA 1
ATOM 1434 C C . LYS A 1 179 ? -4.346 -0.924 9.528 1.00 97.62 179 LYS A C 1
ATOM 1436 O O . LYS A 1 179 ? -5.299 -1.502 9.009 1.00 97.62 179 LYS A O 1
ATOM 1441 N N . VAL A 1 180 ? -3.311 -1.550 10.077 1.00 98.00 180 VAL A N 1
ATOM 1442 C CA . VAL A 1 180 ? -3.140 -3.002 10.016 1.00 98.00 180 VAL A CA 1
ATOM 1443 C C . VAL A 1 180 ? -3.534 -3.611 11.351 1.00 98.00 180 VAL A C 1
ATOM 1445 O O . VAL A 1 180 ? -3.045 -3.211 12.412 1.00 98.00 180 VAL A O 1
ATOM 1448 N N . PHE A 1 181 ? -4.443 -4.572 11.298 1.00 97.00 181 PHE A N 1
ATOM 1449 C CA . PHE A 1 181 ? -4.972 -5.292 12.445 1.00 97.00 181 PHE A CA 1
ATOM 1450 C C . PHE A 1 181 ? -4.446 -6.724 12.457 1.00 97.00 181 PHE A C 1
ATOM 1452 O O . PHE A 1 181 ? -4.002 -7.241 11.439 1.00 97.00 181 PHE A O 1
ATOM 1459 N N . LYS A 1 182 ? -4.559 -7.406 13.601 1.00 96.06 182 LYS A N 1
ATOM 1460 C CA . LYS A 1 182 ? -4.425 -8.871 13.645 1.00 96.06 182 LYS A CA 1
ATOM 1461 C C . LYS A 1 182 ? -5.389 -9.537 12.645 1.00 96.06 182 LYS A C 1
ATOM 1463 O O . LYS A 1 182 ? -6.394 -8.912 12.299 1.00 96.06 182 LYS A O 1
ATOM 1468 N N . PRO A 1 183 ? -5.144 -10.794 12.230 1.00 96.62 183 PRO A N 1
ATOM 1469 C CA . PRO A 1 183 ? -6.030 -11.506 11.310 1.00 96.62 183 PRO A CA 1
ATOM 1470 C C . PRO A 1 183 ? -7.509 -11.413 11.719 1.00 96.62 183 PRO A C 1
ATOM 1472 O O . PRO A 1 183 ? -7.850 -11.529 12.903 1.00 96.62 183 PRO A O 1
ATOM 1475 N N . LYS A 1 184 ? -8.389 -11.160 10.740 1.00 96.62 184 LYS A N 1
ATOM 1476 C CA . LYS A 1 184 ? -9.834 -10.889 10.913 1.00 96.62 184 LYS A CA 1
ATOM 1477 C C . LYS A 1 184 ? -10.174 -9.644 11.750 1.00 96.62 184 LYS A C 1
ATOM 1479 O O . LYS A 1 184 ? -11.321 -9.427 12.152 1.00 96.62 184 LYS A O 1
ATOM 1484 N N . GLY A 1 185 ? -9.181 -8.846 12.130 1.00 96.69 185 GLY A N 1
ATOM 1485 C CA . GLY A 1 185 ? -9.356 -7.638 12.926 1.00 96.69 185 GLY A CA 1
ATOM 1486 C C . GLY A 1 185 ? -9.920 -6.486 12.102 1.00 96.69 185 GLY A C 1
ATOM 1487 O O . GLY A 1 185 ? -10.798 -5.781 12.599 1.00 96.69 185 GLY A O 1
ATOM 1488 N N . ALA A 1 186 ? -9.486 -6.348 10.847 1.00 96.88 186 ALA A N 1
ATOM 1489 C CA . ALA A 1 186 ? -10.017 -5.357 9.918 1.00 96.88 186 ALA A CA 1
ATOM 1490 C C . ALA A 1 186 ? -11.507 -5.601 9.646 1.00 96.88 186 ALA A C 1
ATOM 1492 O O . ALA A 1 186 ? -12.299 -4.674 9.776 1.00 96.88 186 ALA A O 1
ATOM 1493 N N . ASP A 1 187 ? -11.911 -6.849 9.394 1.00 96.88 187 ASP A N 1
ATOM 1494 C CA . ASP A 1 187 ? -13.305 -7.210 9.089 1.00 96.88 187 ASP A CA 1
ATOM 1495 C C . ASP A 1 187 ? -14.247 -6.891 10.253 1.00 96.88 187 ASP A C 1
ATOM 1497 O O . ASP A 1 187 ? -15.281 -6.237 10.093 1.00 96.88 187 ASP A O 1
ATOM 1501 N N . ARG A 1 188 ? -13.855 -7.288 11.472 1.00 96.94 188 ARG A N 1
ATOM 1502 C CA . ARG A 1 188 ? -14.603 -6.961 12.697 1.00 96.94 188 ARG A CA 1
ATOM 1503 C C . ARG A 1 188 ? -14.706 -5.456 12.903 1.00 96.94 188 ARG A C 1
ATOM 1505 O O . ARG A 1 188 ? -15.755 -4.962 13.325 1.00 96.94 188 ARG A O 1
ATOM 1512 N N . LYS A 1 189 ? -13.625 -4.727 12.617 1.00 96.19 189 LYS A N 1
ATOM 1513 C CA . LYS A 1 189 ? -13.579 -3.276 12.770 1.00 96.19 189 LYS A CA 1
ATOM 1514 C C . LYS A 1 189 ? -14.468 -2.573 11.742 1.00 96.19 189 LYS A C 1
ATOM 1516 O O . LYS A 1 189 ? -15.258 -1.730 12.154 1.00 96.19 189 LYS A O 1
ATOM 1521 N N . LEU A 1 190 ? -14.414 -2.964 10.467 1.00 96.00 190 LEU A N 1
ATOM 1522 C CA . LEU A 1 190 ? -15.300 -2.461 9.408 1.00 96.00 190 LEU A CA 1
ATOM 1523 C C . LEU A 1 190 ? -16.769 -2.694 9.755 1.00 96.00 190 LEU A C 1
ATOM 1525 O O . LEU A 1 190 ? -17.560 -1.755 9.701 1.00 96.00 190 LEU A O 1
ATOM 1529 N N . LYS A 1 191 ? -17.125 -3.912 10.185 1.00 96.50 191 LYS A N 1
ATOM 1530 C CA . LYS A 1 191 ? -18.491 -4.239 10.617 1.00 96.50 191 LYS A CA 1
ATOM 1531 C C . LYS A 1 191 ? -18.950 -3.336 11.763 1.00 96.50 191 LYS A C 1
ATOM 1533 O O . LYS A 1 191 ? -20.002 -2.712 11.671 1.00 96.50 191 LYS A O 1
ATOM 1538 N N . THR A 1 192 ? -18.133 -3.220 12.811 1.00 96.19 192 THR A N 1
ATOM 1539 C CA . THR A 1 192 ? -18.456 -2.394 13.986 1.00 96.19 192 THR A CA 1
ATOM 1540 C C . THR A 1 192 ? -18.604 -0.917 13.621 1.00 96.19 192 THR A C 1
ATOM 1542 O O . THR A 1 192 ? -19.492 -0.236 14.130 1.00 96.19 192 THR A O 1
ATOM 1545 N N . ASP A 1 193 ? -17.727 -0.395 12.762 1.00 95.62 193 ASP A N 1
ATOM 1546 C CA . ASP A 1 193 ? -17.766 1.009 12.357 1.00 95.62 193 ASP A CA 1
ATOM 1547 C C . ASP A 1 193 ? -18.970 1.297 11.455 1.00 95.62 193 ASP A C 1
ATOM 1549 O O . ASP A 1 193 ? -19.626 2.318 11.645 1.00 95.62 193 ASP A O 1
ATOM 1553 N N . ARG A 1 194 ? -19.337 0.369 10.564 1.00 94.81 194 ARG A N 1
ATOM 1554 C CA . ARG A 1 194 ? -20.556 0.465 9.752 1.00 94.81 194 ARG A CA 1
ATOM 1555 C C . ARG A 1 194 ? -21.817 0.471 10.613 1.00 94.81 194 ARG A C 1
ATOM 1557 O O . ARG A 1 194 ? -22.607 1.398 10.503 1.00 94.81 194 ARG A O 1
ATOM 1564 N N . GLU A 1 195 ? -21.953 -0.473 11.545 1.00 95.62 195 GLU A N 1
ATOM 1565 C CA . GLU A 1 195 ? -23.085 -0.515 12.486 1.00 95.62 195 GLU A CA 1
ATOM 1566 C C . GLU A 1 195 ? -23.196 0.766 13.329 1.00 95.62 195 GLU A C 1
ATOM 1568 O O . GLU A 1 195 ? -24.296 1.216 13.653 1.00 95.62 195 GLU A O 1
ATOM 1573 N N . LYS A 1 196 ? -22.062 1.372 13.701 1.00 94.81 196 LYS A N 1
ATOM 1574 C CA . LYS A 1 196 ? -22.040 2.659 14.411 1.00 94.81 196 LYS A CA 1
ATOM 1575 C C . LYS A 1 196 ? -22.471 3.811 13.517 1.00 94.81 196 LYS A C 1
ATOM 1577 O O . LYS A 1 196 ? -23.216 4.670 13.982 1.00 94.81 196 LYS A O 1
ATOM 1582 N N . THR A 1 197 ? -22.015 3.848 12.270 1.00 92.25 197 THR A N 1
ATOM 1583 C CA . THR A 1 197 ? -22.420 4.871 11.300 1.00 92.25 197 THR A CA 1
ATOM 1584 C C . THR A 1 197 ? -23.908 4.748 10.960 1.00 92.25 197 THR A C 1
ATOM 1586 O O . THR A 1 197 ? -24.611 5.756 10.959 1.00 92.25 197 THR A O 1
ATOM 1589 N N . ASP A 1 198 ? -24.431 3.529 10.831 1.00 91.88 198 ASP A N 1
ATOM 1590 C CA . ASP A 1 198 ? -25.845 3.242 10.550 1.00 91.88 198 ASP A CA 1
ATOM 1591 C C . ASP A 1 198 ? -26.794 3.555 11.716 1.00 91.88 198 ASP A C 1
ATOM 1593 O O . ASP A 1 198 ? -28.010 3.594 11.530 1.00 91.88 198 ASP A O 1
ATOM 1597 N N . LYS A 1 199 ? -26.270 3.817 12.916 1.00 95.12 199 LYS A N 1
ATOM 1598 C CA . LYS A 1 199 ? -27.050 4.291 14.073 1.00 95.12 199 LYS A CA 1
ATOM 1599 C C . LYS A 1 199 ? -27.037 5.813 14.233 1.00 95.12 199 LYS A C 1
ATOM 1601 O O . LYS A 1 199 ? -27.774 6.338 15.061 1.00 95.12 199 LYS A O 1
ATOM 1606 N N . LYS A 1 200 ? -26.207 6.537 13.473 1.00 93.88 200 LYS A N 1
ATOM 1607 C CA . LYS A 1 200 ? -26.135 8.008 13.533 1.00 93.88 200 LYS A CA 1
ATOM 1608 C C . LYS A 1 200 ? -27.344 8.653 12.855 1.00 93.88 200 LYS A C 1
ATOM 1610 O O . LYS A 1 200 ? -27.921 8.068 11.933 1.00 93.88 200 LYS A O 1
ATOM 1615 N N . SER A 1 201 ? -27.677 9.875 13.277 1.00 95.38 201 SER A N 1
ATOM 1616 C CA . SER A 1 201 ? -28.648 10.732 12.585 1.00 95.38 201 SER A CA 1
ATOM 1617 C C . SER A 1 201 ? -28.177 11.041 11.151 1.00 95.38 201 SER A C 1
ATOM 1619 O O . SER A 1 201 ? -26.968 11.012 10.904 1.00 95.38 201 SER A O 1
ATOM 1621 N N . PRO A 1 202 ? -29.076 11.359 10.200 1.00 92.62 202 PRO A N 1
ATOM 1622 C CA . PRO A 1 202 ? -28.678 11.730 8.839 1.00 92.62 202 PRO A CA 1
ATOM 1623 C C . PRO A 1 202 ? -27.654 12.878 8.805 1.00 92.62 202 PRO A C 1
ATOM 1625 O O . PRO A 1 202 ? -26.601 12.738 8.190 1.00 92.62 202 PRO A O 1
ATOM 1628 N N . GLN A 1 203 ? -27.893 13.940 9.583 1.00 93.00 203 GLN A N 1
ATOM 1629 C CA . GLN A 1 203 ? -26.990 15.095 9.695 1.00 93.00 203 GLN A CA 1
ATOM 1630 C C . GLN A 1 203 ? -25.605 14.723 10.247 1.00 93.00 203 GLN A C 1
ATOM 1632 O O . GLN A 1 203 ? -24.592 15.309 9.872 1.00 93.00 203 GLN A O 1
ATOM 1637 N N . ASP A 1 204 ? -25.526 13.746 11.155 1.00 92.25 204 ASP A N 1
ATOM 1638 C CA . ASP A 1 204 ? -24.238 13.283 11.667 1.00 92.25 204 ASP A CA 1
ATOM 1639 C C . ASP A 1 204 ? -23.512 12.357 10.697 1.00 92.25 204 ASP A C 1
ATOM 1641 O O . ASP A 1 204 ? -22.282 12.338 10.718 1.00 92.25 204 ASP A O 1
ATOM 1645 N N . ARG A 1 205 ? -24.229 11.592 9.863 1.00 90.81 205 ARG A N 1
ATOM 1646 C CA . ARG A 1 205 ? -23.619 10.727 8.837 1.00 90.81 205 ARG A CA 1
ATOM 1647 C C . ARG A 1 205 ? -22.938 11.537 7.748 1.00 90.81 205 ARG A C 1
ATOM 1649 O O . ARG A 1 205 ? -21.846 11.161 7.340 1.00 90.81 205 ARG A O 1
ATOM 1656 N N . GLU A 1 206 ? -23.523 12.664 7.352 1.00 92.38 206 GLU A N 1
ATOM 1657 C CA . GLU A 1 206 ? -22.948 13.575 6.353 1.00 92.38 206 GLU A CA 1
ATOM 1658 C C . GLU A 1 206 ? -21.562 14.107 6.750 1.00 92.38 206 GLU A C 1
ATOM 1660 O O . GLU A 1 206 ? -20.780 14.492 5.893 1.00 92.38 206 GLU A O 1
ATOM 1665 N N . LYS A 1 207 ? -21.191 14.064 8.035 1.00 94.56 207 LYS A N 1
ATOM 1666 C CA . LYS A 1 207 ? -19.851 14.466 8.500 1.00 94.56 207 LYS A CA 1
ATOM 1667 C C . LYS A 1 207 ? -18.755 13.447 8.155 1.00 94.56 207 LYS A C 1
ATOM 1669 O O . LYS A 1 207 ? -17.570 13.771 8.275 1.00 94.56 207 LYS A O 1
ATOM 1674 N N . TYR A 1 208 ? -19.123 12.225 7.766 1.00 94.62 208 TYR A N 1
ATOM 1675 C CA . TYR A 1 208 ? -18.208 11.113 7.502 1.00 94.62 208 TYR A CA 1
ATOM 1676 C C . TYR A 1 208 ? -18.156 10.759 6.014 1.00 94.62 208 TYR A C 1
ATOM 1678 O O . TYR A 1 208 ? -19.061 11.068 5.241 1.00 94.62 208 TYR A O 1
ATOM 1686 N N . GLN A 1 209 ? -17.062 10.122 5.608 1.00 93.00 209 GLN A N 1
ATOM 1687 C CA . GLN A 1 209 ? -16.886 9.593 4.261 1.00 93.00 209 GLN A CA 1
ATOM 1688 C C . GLN A 1 209 ? -17.685 8.306 4.072 1.00 93.00 209 GLN A C 1
ATOM 1690 O O . GLN A 1 209 ? -17.869 7.517 5.003 1.00 93.00 209 GLN A O 1
ATOM 1695 N N . LEU A 1 210 ? -18.105 8.073 2.831 1.00 91.06 210 LEU A N 1
ATOM 1696 C CA . LEU A 1 210 ? -18.644 6.786 2.423 1.00 91.06 210 LEU A CA 1
ATOM 1697 C C . LEU A 1 210 ? -17.529 5.733 2.415 1.00 91.06 210 LEU A C 1
ATOM 1699 O O . LEU A 1 210 ? -16.377 6.012 2.079 1.00 91.06 210 LEU A O 1
ATOM 1703 N N . SER A 1 211 ? -17.892 4.508 2.790 1.00 92.75 211 SER A N 1
ATOM 1704 C CA . SER A 1 211 ? -17.014 3.353 2.620 1.00 92.75 211 SER A CA 1
ATOM 1705 C C . SER A 1 211 ? -17.065 2.892 1.164 1.00 92.75 211 SER A C 1
ATOM 1707 O O . SER A 1 211 ? -18.138 2.830 0.562 1.00 92.75 211 SER A O 1
ATOM 1709 N N . HIS A 1 212 ? -15.901 2.578 0.613 1.00 94.69 212 HIS A N 1
ATOM 1710 C CA . HIS A 1 212 ? -15.706 2.043 -0.727 1.00 94.69 212 HIS A CA 1
ATOM 1711 C C . HIS A 1 212 ? -14.954 0.721 -0.623 1.00 94.69 212 HIS A C 1
ATOM 1713 O O . HIS A 1 212 ? -14.124 0.575 0.268 1.00 94.69 212 HIS A O 1
ATOM 1719 N N . ASP A 1 213 ? -15.180 -0.205 -1.555 1.00 95.44 213 ASP A N 1
ATOM 1720 C CA . ASP A 1 213 ? -14.504 -1.515 -1.569 1.00 95.44 213 ASP A CA 1
ATOM 1721 C C . ASP A 1 213 ? -13.027 -1.436 -1.992 1.00 95.44 213 ASP A C 1
ATOM 1723 O O . ASP A 1 213 ? -12.270 -2.394 -1.840 1.00 95.44 213 ASP A O 1
ATOM 1727 N N . THR A 1 214 ? -12.610 -0.286 -2.523 1.00 97.19 214 THR A N 1
ATOM 1728 C CA . THR A 1 214 ? -11.243 -0.029 -2.974 1.00 97.19 214 THR A CA 1
ATOM 1729 C C . THR A 1 214 ? -10.779 1.357 -2.554 1.00 97.19 214 THR A C 1
ATOM 1731 O O . THR A 1 214 ? -11.575 2.299 -2.523 1.00 97.19 214 THR A O 1
ATOM 1734 N N . THR A 1 215 ? -9.474 1.511 -2.371 1.00 97.75 215 THR A N 1
ATOM 1735 C CA . THR A 1 215 ? -8.819 2.778 -2.052 1.00 97.75 215 THR A CA 1
ATOM 1736 C C . THR A 1 215 ? -7.961 3.237 -3.219 1.00 97.75 215 THR A C 1
ATOM 1738 O O . THR A 1 215 ? -6.999 2.576 -3.604 1.00 97.75 215 THR A O 1
ATOM 1741 N N . VAL A 1 216 ? -8.275 4.409 -3.765 1.00 96.81 216 VAL A N 1
ATOM 1742 C CA . VAL A 1 216 ? -7.421 5.076 -4.754 1.00 96.81 216 VAL A CA 1
ATOM 1743 C C . VAL A 1 216 ? -6.276 5.773 -4.023 1.00 96.81 216 VAL A C 1
ATOM 1745 O O . VAL A 1 216 ? -6.520 6.587 -3.130 1.00 96.81 216 VAL A O 1
ATOM 1748 N N . LEU A 1 217 ? -5.032 5.471 -4.399 1.00 97.50 217 LEU A N 1
ATOM 1749 C CA . LEU A 1 217 ? -3.870 6.165 -3.850 1.00 97.50 217 LEU A CA 1
ATOM 1750 C C . LEU A 1 217 ? -3.830 7.600 -4.388 1.00 97.50 217 LEU A C 1
ATOM 1752 O O . LEU A 1 217 ? -4.048 7.840 -5.577 1.00 97.50 217 LEU A O 1
ATOM 1756 N N . LYS A 1 218 ? -3.554 8.555 -3.500 1.00 95.69 218 LYS A N 1
ATOM 1757 C CA . LYS A 1 218 ? -3.468 9.984 -3.820 1.00 95.69 218 LYS A CA 1
ATOM 1758 C C . LYS A 1 218 ? -2.026 10.376 -4.101 1.00 95.69 218 LYS A C 1
ATOM 1760 O O . LYS A 1 218 ? -1.117 9.850 -3.461 1.00 95.69 218 LYS A O 1
ATOM 1765 N N . GLU A 1 219 ? -1.826 11.294 -5.038 1.00 94.75 219 GLU A N 1
ATOM 1766 C CA . GLU A 1 219 ? -0.502 11.804 -5.392 1.00 94.75 219 GLU A CA 1
ATOM 1767 C C . GLU A 1 219 ? 0.186 12.444 -4.177 1.00 94.75 219 GLU A C 1
ATOM 1769 O O . GLU A 1 219 ? -0.438 13.159 -3.388 1.00 94.75 219 GLU A O 1
ATOM 1774 N N . VAL A 1 220 ? 1.468 12.137 -3.997 1.00 94.06 220 VAL A N 1
ATOM 1775 C CA . VAL A 1 220 ? 2.304 12.655 -2.907 1.00 94.06 220 VAL A CA 1
ATOM 1776 C C . VAL A 1 220 ? 3.707 12.941 -3.420 1.00 94.06 220 VAL A C 1
ATOM 1778 O O . VAL A 1 220 ? 4.069 12.575 -4.533 1.00 94.06 220 VAL A O 1
ATOM 1781 N N . ARG A 1 221 ? 4.531 13.578 -2.587 1.00 90.31 221 ARG A N 1
ATOM 1782 C CA . ARG A 1 221 ? 5.956 13.726 -2.889 1.00 90.31 221 ARG A CA 1
ATOM 1783 C C . ARG A 1 221 ? 6.668 12.365 -2.853 1.00 90.31 221 ARG A C 1
ATOM 1785 O O . ARG A 1 221 ? 6.258 11.503 -2.068 1.00 90.31 221 ARG A O 1
ATOM 1792 N N . PRO A 1 222 ? 7.751 12.200 -3.632 1.00 87.38 222 PRO A N 1
ATOM 1793 C CA . PRO A 1 222 ? 8.602 11.021 -3.548 1.00 87.38 222 PRO A CA 1
ATOM 1794 C C . PRO A 1 222 ? 9.051 10.764 -2.118 1.00 87.38 222 PRO A C 1
ATOM 1796 O O . PRO A 1 222 ? 9.287 11.704 -1.351 1.00 87.38 222 PRO A O 1
ATOM 1799 N N . HIS A 1 223 ? 9.156 9.490 -1.752 1.00 82.88 223 HIS A N 1
ATOM 1800 C CA . HIS A 1 223 ? 9.708 9.128 -0.460 1.00 82.88 223 HIS A CA 1
ATOM 1801 C C . HIS A 1 223 ? 11.184 9.525 -0.433 1.00 82.88 223 HIS A C 1
ATOM 1803 O O . HIS A 1 223 ? 11.970 9.088 -1.273 1.00 82.88 223 HIS A O 1
ATOM 1809 N N . VAL A 1 224 ? 11.550 10.341 0.552 1.00 80.31 224 VAL A N 1
ATOM 1810 C CA . VAL A 1 224 ? 12.938 10.694 0.842 1.00 80.31 224 VAL A CA 1
ATOM 1811 C C . VAL A 1 224 ? 13.261 10.078 2.200 1.00 80.31 224 VAL A C 1
ATOM 1813 O O . VAL A 1 224 ? 12.600 10.446 3.177 1.00 80.31 224 VAL A O 1
ATOM 1816 N N . PRO A 1 225 ? 14.218 9.138 2.282 1.00 66.19 225 PRO A N 1
ATOM 1817 C CA . PRO A 1 225 ? 14.684 8.628 3.562 1.00 66.19 225 PRO A CA 1
ATOM 1818 C C . PRO A 1 225 ? 15.154 9.790 4.435 1.00 66.19 225 PRO A C 1
ATOM 1820 O O . PRO A 1 225 ? 15.855 10.685 3.959 1.00 66.19 225 PRO A O 1
ATOM 1823 N N . VAL A 1 226 ? 14.762 9.791 5.706 1.00 63.88 226 VAL A N 1
ATOM 1824 C CA . VAL A 1 226 ? 15.308 10.750 6.668 1.00 63.88 226 VAL A CA 1
ATOM 1825 C C . VAL A 1 226 ? 16.734 10.298 6.986 1.00 63.88 226 VAL A C 1
ATOM 1827 O O . VAL A 1 226 ? 16.913 9.230 7.568 1.00 63.88 226 VAL A O 1
ATOM 1830 N N . THR A 1 227 ? 17.724 11.068 6.529 1.00 49.72 227 THR A N 1
ATOM 1831 C CA . THR A 1 227 ? 19.149 10.902 6.867 1.00 49.72 227 THR A CA 1
ATOM 1832 C C . THR A 1 227 ? 19.436 11.308 8.299 1.00 49.72 227 THR A C 1
ATOM 1834 O O . THR A 1 227 ? 18.883 12.359 8.706 1.00 49.72 227 THR A O 1
#

Secondary structure (DSSP, 8-state):
---------SEEEEE-SPBPTTSBTTSPPEEEEETT-EEEEEEEETTHHHHHT-S---EEEEEEEEESSHHHHHTHHHHHHHHHHTSTT--SEEE-GGG-BSEEEEE--TT-TTEEEEEE-TTS-EEEEEEE-S-TTTTSS-TTSSS-PPPEEEEEEEEEE-TTS-EEEEEEEEEEEEEEESTTHHHHHH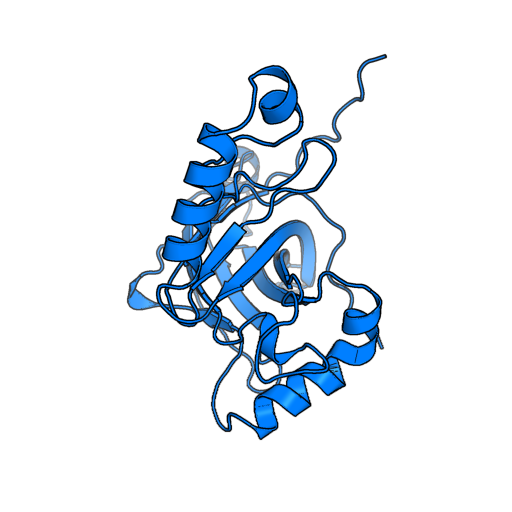HHHHHHHTTS-HHHHTTBPPP-SSEEPEE-PPP----

Foldseek 3Di:
DDDPDDPPFQKWKKWQFKWAQQAFPPDATEGEAEAFDWIKIKIAGNPLVVQVPDPQQKKKKKKFKAFPDPVCLLCVLVLLVVVCVVPPPAAQKDWPVVVWDQWADWDDDPSRRGMIMTMGGNNDITMTIMGGHDAQLCSDPPSPDPDDGGKIKTKMWMFTQDPVGDRPHTRFMWIGIYGYDHVCPRVVNRVVSVVVLVPDDPVVSNRTDDMDSMDITGTDDDDDRDD

Radius of gyration: 18.41 Å; chains: 1; bounding box: 51×46×54 Å

Organism: NCBI:txid433684